Protein 2ESR (pdb70)

Solvent-accessible surface area: 15897 Å² total

Structure (mmCIF, N/CA/C/O backbone):
data_2ESR
#
_entry.id   2ESR
#
_cell.length_a   67.170
_cell.length_b   73.586
_cell.length_c   76.916
_cell.angle_alpha   90.00
_cell.angle_beta   90.00
_cell.angle_gamma   90.00
#
_symmetry.space_group_name_H-M   'P 21 21 21'
#
loop_
_entity.id
_entity.type
_entity.pdbx_description
1 polymer Methyltransferase
2 non-polymer alpha-D-glucopyranose
3 water water
#
loop_
_atom_site.group_PDB
_atom_site.id
_atom_site.type_symbol
_atom_site.label_atom_id
_atom_site.label_alt_id
_atom_site.label_comp_id
_atom_site.label_asym_id
_atom_site.label_entity_id
_atom_site.label_seq_id
_atom_site.pdbx_PDB_ins_code
_atom_site.Cartn_x
_atom_site.Cartn_y
_atom_site.Cartn_z
_atom_site.occupancy
_atom_site.B_iso_or_equiv
_atom_site.auth_seq_id
_atom_site.auth_comp_id
_atom_site.auth_asym_id
_atom_site.auth_atom_id
_atom_site.pdbx_PDB_model_num
ATOM 1 N N . VAL A 1 18 ? 13.733 16.200 71.778 1.00 51.49 28 VAL A N 1
ATOM 2 C CA . VAL A 1 18 ? 14.896 16.007 70.867 1.00 49.58 28 VAL A CA 1
ATOM 3 C C . VAL A 1 18 ? 15.280 17.327 70.205 1.00 48.33 28 VAL A C 1
ATOM 4 O O . VAL A 1 18 ? 16.463 17.617 70.026 1.00 47.89 28 VAL A O 1
ATOM 8 N N . ARG A 1 19 ? 14.279 18.130 69.850 1.00 45.93 29 ARG A N 1
ATOM 9 C CA . ARG A 1 19 ? 14.533 19.413 69.202 1.00 44.01 29 ARG A CA 1
ATOM 10 C C . ARG A 1 19 ? 15.336 20.366 70.082 1.00 41.53 29 ARG A C 1
ATOM 11 O O . ARG A 1 19 ? 16.169 21.117 69.586 1.00 39.31 29 ARG A O 1
ATOM 19 N N . GLY A 1 20 ? 15.088 20.333 71.387 1.00 39.73 30 GLY A N 1
ATOM 20 C CA . GLY A 1 20 ? 15.824 21.200 72.286 1.00 37.77 30 GLY A CA 1
ATOM 21 C C . GLY A 1 20 ? 17.318 20.963 72.164 1.00 36.26 30 GLY A C 1
ATOM 22 O O . GLY A 1 20 ? 18.105 21.908 72.106 1.00 37.20 30 GLY A O 1
ATOM 23 N N . ALA A 1 21 ? 17.707 19.693 72.114 1.00 35.27 31 ALA A N 1
ATOM 24 C CA . ALA A 1 21 ? 19.112 19.316 71.998 1.00 34.11 31 ALA A CA 1
ATOM 25 C C . ALA A 1 21 ? 19.683 19.785 70.664 1.00 32.41 31 ALA A C 1
ATOM 26 O O . ALA A 1 21 ? 20.748 20.397 70.611 1.00 33.71 31 ALA A O 1
ATOM 28 N N . ILE A 1 22 ? 18.970 19.488 69.584 1.00 28.18 32 ILE A N 1
ATOM 29 C CA . ILE A 1 22 ? 19.414 19.887 68.260 1.00 26.09 32 ILE A CA 1
ATOM 30 C C . ILE A 1 22 ? 19.629 21.395 68.182 1.00 24.01 32 ILE A C 1
ATOM 31 O O . ILE A 1 22 ? 20.680 21.864 67.750 1.00 21.81 32 ILE A O 1
ATOM 36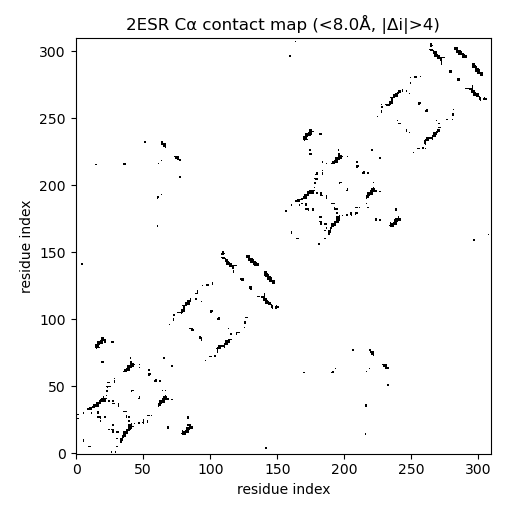 N N . PHE A 1 23 ? 18.638 22.162 68.613 1.00 24.02 33 PHE A N 1
ATOM 37 C CA . PHE A 1 23 ? 18.768 23.602 68.522 1.00 23.99 33 PHE A CA 1
ATOM 38 C C . PHE A 1 23 ? 19.782 24.221 69.460 1.00 25.45 33 PHE A C 1
ATOM 39 O O . PHE A 1 23 ? 20.220 25.346 69.234 1.00 24.86 33 PHE A O 1
ATOM 47 N N . ASN A 1 24 ? 20.173 23.489 70.499 1.00 25.97 34 ASN A N 1
ATOM 48 C CA . ASN A 1 24 ? 21.191 24.001 71.408 1.00 28.97 34 ASN A CA 1
ATOM 49 C C . ASN A 1 24 ? 22.532 23.838 70.707 1.00 28.18 34 ASN A C 1
ATOM 50 O O . ASN A 1 24 ? 23.517 24.492 71.050 1.00 29.65 34 ASN A O 1
ATOM 63 N N . ILE A 1 26 ? 22.915 24.170 67.209 1.00 25.06 36 ILE A N 1
ATOM 64 C CA . ILE A 1 26 ? 22.993 25.143 66.127 1.00 24.10 36 ILE A CA 1
ATOM 65 C C . ILE A 1 26 ? 22.407 26.517 66.400 1.00 22.74 36 ILE A C 1
ATOM 66 O O . ILE A 1 26 ? 22.630 27.444 65.625 1.00 23.08 36 ILE A O 1
ATOM 71 N N . GLY A 1 27 ? 21.644 26.650 67.478 1.00 24.61 37 GLY A N 1
ATOM 72 C CA . GLY A 1 27 ? 21.048 27.937 67.789 1.00 23.04 37 GLY A CA 1
ATOM 73 C C . GLY A 1 27 ? 21.615 28.578 69.043 1.00 24.51 37 GLY A C 1
ATOM 74 O O . GLY A 1 27 ? 22.793 28.944 69.072 1.00 26.21 37 GLY A O 1
ATOM 75 N N . PRO A 1 28 ? 20.811 28.724 70.109 1.00 24.18 38 PRO A N 1
ATOM 76 C CA . PRO A 1 28 ? 19.401 28.349 70.260 1.00 23.78 38 PRO A CA 1
ATOM 77 C C . PRO A 1 28 ? 18.413 29.347 69.660 1.00 23.95 38 PRO A C 1
ATOM 78 O O . PRO A 1 28 ? 17.209 29.113 69.668 1.00 24.70 38 PRO A O 1
ATOM 82 N N . TYR A 1 29 ? 18.923 30.471 69.168 1.00 24.50 39 TYR A N 1
ATOM 83 C CA . TYR A 1 29 ? 18.077 31.475 68.533 1.00 24.26 39 TYR A CA 1
ATOM 84 C C . TYR A 1 29 ? 18.739 31.872 67.221 1.00 24.05 39 TYR A C 1
ATOM 85 O O . TYR A 1 29 ? 19.935 31.657 67.038 1.00 23.14 39 TYR A O 1
ATOM 94 N N . PHE A 1 30 ? 17.963 32.451 66.311 1.00 24.55 40 PHE A N 1
ATOM 95 C CA . PHE A 1 30 ? 18.488 32.884 65.020 1.00 24.73 40 PHE A CA 1
ATOM 96 C C . PHE A 1 30 ? 17.993 34.297 64.746 1.00 26.42 40 PHE A C 1
ATOM 97 O O . PHE A 1 30 ? 16.942 34.689 65.241 1.00 26.92 40 PHE A O 1
ATOM 105 N N . ASN A 1 31 ? 18.744 35.062 63.959 1.00 27.36 41 ASN A N 1
ATOM 106 C CA . ASN A 1 31 ? 18.324 36.418 63.623 1.00 29.75 41 ASN A CA 1
ATOM 107 C C . ASN A 1 31 ? 17.900 36.532 62.159 1.00 29.96 41 ASN A C 1
ATOM 108 O O . ASN A 1 31 ? 18.384 37.392 61.425 1.00 32.01 41 ASN A O 1
ATOM 113 N N . GLY A 1 32 ? 16.988 35.657 61.746 1.00 28.98 42 GLY A N 1
ATOM 114 C CA . GLY A 1 32 ? 16.503 35.680 60.377 1.00 27.88 42 GLY A CA 1
ATOM 115 C C . GLY A 1 32 ? 17.260 34.757 59.440 1.00 26.13 42 GLY A C 1
ATOM 116 O O . GLY A 1 32 ? 18.343 34.272 59.772 1.00 26.55 42 GLY A O 1
ATOM 117 N N . GLY A 1 33 ? 16.690 34.524 58.260 1.00 23.81 43 GLY A N 1
ATOM 118 C CA . GLY A 1 33 ? 17.327 33.657 57.282 1.00 24.76 43 GLY A CA 1
ATOM 119 C C . GLY A 1 33 ? 16.341 32.681 56.669 1.00 23.41 43 GLY A C 1
ATOM 120 O O . GLY A 1 33 ? 15.203 32.582 57.131 1.00 23.63 43 GLY A O 1
ATOM 121 N N . ARG A 1 34 ? 16.776 31.958 55.635 1.00 22.17 44 ARG A N 1
ATOM 122 C CA . ARG A 1 34 ? 15.924 30.988 54.951 1.00 21.29 44 ARG A CA 1
ATOM 123 C C . ARG A 1 34 ? 16.280 29.547 55.292 1.00 19.86 44 ARG A C 1
ATOM 124 O O . ARG A 1 34 ? 17.442 29.151 55.228 1.00 19.17 44 ARG A O 1
ATOM 132 N N . VAL A 1 35 ? 15.263 28.768 55.633 1.00 18.16 45 VAL A N 1
ATOM 133 C CA . VAL A 1 35 ? 15.443 27.369 55.978 1.00 18.29 45 VAL A CA 1
ATOM 134 C C . VAL A 1 35 ? 14.948 26.481 54.835 1.00 18.69 45 VAL A C 1
ATOM 135 O O . VAL A 1 35 ? 13.953 26.799 54.180 1.00 17.33 45 VAL A O 1
ATOM 139 N N . LEU A 1 36 ? 15.664 25.388 54.587 1.00 17.41 46 LEU A N 1
ATOM 140 C CA . LEU A 1 36 ? 15.257 24.405 53.587 1.00 17.90 46 LEU A CA 1
ATOM 141 C C . LEU A 1 36 ? 15.152 23.080 54.334 1.00 18.48 46 LEU A C 1
ATOM 142 O O . LEU A 1 36 ? 16.123 22.627 54.936 1.00 18.24 46 LEU A O 1
ATOM 147 N N . ASP A 1 37 ? 13.971 22.474 54.311 1.00 18.32 47 ASP A N 1
ATOM 148 C CA . ASP A 1 37 ? 13.757 21.203 54.989 1.00 20.65 47 ASP A CA 1
ATOM 149 C C . ASP A 1 37 ? 13.387 20.176 53.926 1.00 20.74 47 ASP A C 1
ATOM 150 O O . ASP A 1 37 ? 12.234 20.103 53.495 1.00 20.70 47 ASP A O 1
ATOM 155 N N . LEU A 1 38 ? 14.375 19.399 53.498 1.00 18.35 48 LEU A N 1
ATOM 156 C CA . LEU A 1 38 ? 14.168 18.373 52.491 1.00 21.39 48 LEU A CA 1
ATOM 157 C C . LEU A 1 38 ? 13.782 17.093 53.230 1.00 21.79 48 LEU A C 1
ATOM 158 O O . LEU A 1 38 ? 14.276 16.834 54.328 1.00 25.76 48 LEU A O 1
ATOM 163 N N . PHE A 1 39 ? 12.912 16.295 52.622 1.00 23.05 49 PHE A N 1
ATOM 164 C CA . PHE A 1 39 ? 12.427 15.067 53.249 1.00 22.46 49 PHE A CA 1
ATOM 165 C C . PHE A 1 39 ? 11.878 15.540 54.595 1.00 22.36 49 PHE A C 1
ATOM 166 O O . PHE A 1 39 ? 12.164 14.961 55.641 1.00 24.13 49 PHE A O 1
ATOM 174 N N . ALA A 1 40 ? 11.076 16.599 54.539 1.00 22.82 50 ALA A N 1
ATOM 175 C CA . ALA A 1 40 ? 10.512 17.256 55.716 1.00 24.46 50 ALA A CA 1
ATOM 176 C C . ALA A 1 40 ? 9.738 16.452 56.758 1.00 24.61 50 ALA A C 1
ATOM 177 O O . ALA A 1 40 ? 9.710 16.838 57.929 1.00 25.10 50 ALA A O 1
ATOM 179 N N . GLY A 1 41 ? 9.105 15.357 56.352 1.00 25.08 51 GLY A N 1
ATOM 180 C CA . GLY A 1 41 ? 8.348 14.562 57.306 1.00 25.78 51 GLY A CA 1
ATOM 181 C C . GLY A 1 41 ? 7.180 15.343 57.881 1.00 27.61 51 GLY A C 1
ATOM 182 O O . GLY A 1 41 ? 6.272 15.725 57.146 1.00 30.62 51 GLY A O 1
ATOM 183 N N . SER A 1 42 ? 7.196 15.580 59.191 1.00 25.86 52 SER A N 1
ATOM 184 C CA . SER A 1 42 ? 6.134 16.339 59.842 1.00 26.79 52 SER A CA 1
ATOM 185 C C . SER A 1 42 ? 6.498 17.824 59.884 1.00 25.20 52 SER A C 1
ATOM 186 O O . SER A 1 42 ? 5.733 18.651 60.388 1.00 24.11 52 SER A O 1
ATOM 189 N N . GLY A 1 43 ? 7.676 18.147 59.356 1.00 23.57 53 GLY A N 1
ATOM 190 C CA . GLY A 1 43 ? 8.140 19.525 59.314 1.00 23.41 53 GLY A CA 1
ATOM 191 C C . GLY A 1 43 ? 8.546 20.119 60.652 1.00 24.21 53 GLY A C 1
ATOM 192 O O . GLY A 1 43 ? 8.801 21.317 60.747 1.00 22.31 53 GLY A O 1
ATOM 193 N N . GLY A 1 44 ? 8.623 19.279 61.678 1.00 25.21 54 GLY A N 1
ATOM 194 C CA . GLY A 1 44 ? 8.980 19.741 63.010 1.00 25.02 54 GLY A CA 1
ATOM 195 C C . GLY A 1 44 ? 10.225 20.603 63.135 1.00 23.80 54 GLY A C 1
ATOM 196 O O . GLY A 1 44 ? 10.216 21.601 63.853 1.00 23.58 54 GLY A O 1
ATOM 197 N N . LEU A 1 45 ? 11.299 20.235 62.443 1.00 23.29 55 LEU A N 1
ATOM 198 C CA . LEU A 1 45 ? 12.534 21.010 62.522 1.00 22.87 55 LEU A CA 1
ATOM 199 C C . LEU A 1 45 ? 12.408 22.392 61.892 1.00 21.42 55 LEU A C 1
ATOM 200 O O . LEU A 1 45 ? 12.853 23.379 62.471 1.00 19.75 55 LEU A O 1
ATOM 205 N N . ALA A 1 46 ? 11.796 22.463 60.715 1.00 20.68 56 ALA A N 1
ATOM 206 C CA . ALA A 1 46 ? 11.634 23.747 60.040 1.00 21.42 56 ALA A CA 1
ATOM 207 C C . ALA A 1 46 ? 10.771 24.692 60.872 1.00 22.17 56 ALA A C 1
ATOM 208 O O . ALA A 1 46 ? 11.080 25.874 61.012 1.00 20.86 56 ALA A O 1
ATOM 210 N N . ILE A 1 47 ? 9.688 24.159 61.428 1.00 22.43 57 ILE A N 1
ATOM 211 C CA . ILE A 1 47 ? 8.777 24.959 62.235 1.00 23.19 57 ILE A CA 1
ATOM 212 C C . ILE A 1 47 ? 9.468 25.492 63.490 1.00 22.27 57 ILE A C 1
ATOM 213 O O . ILE A 1 47 ? 9.340 26.666 63.826 1.00 23.31 57 ILE A O 1
ATOM 218 N N . GLU A 1 48 ? 10.220 24.636 64.168 1.00 21.24 58 GLU A N 1
ATOM 219 C CA . GLU A 1 48 ? 10.915 25.065 65.376 1.00 22.32 58 GLU A CA 1
ATOM 220 C C . GLU A 1 48 ? 11.981 26.102 65.035 1.00 19.71 58 GLU A C 1
ATOM 221 O O . GLU A 1 48 ? 12.169 27.067 65.772 1.00 21.82 58 GLU A O 1
ATOM 227 N N . ALA A 1 49 ? 12.657 25.925 63.902 1.00 20.43 59 ALA A N 1
ATOM 228 C CA . ALA A 1 49 ? 13.700 26.862 63.493 1.00 17.94 59 ALA A CA 1
ATOM 229 C C . ALA A 1 49 ? 13.115 28.248 63.256 1.00 19.20 59 ALA A C 1
ATOM 230 O O . ALA A 1 49 ? 13.723 29.255 63.605 1.00 19.47 59 ALA A O 1
ATOM 232 N N . VAL A 1 50 ? 11.942 28.303 62.641 1.00 19.47 60 VAL A N 1
ATOM 233 C CA . VAL A 1 50 ? 11.306 29.592 62.398 1.00 21.39 60 VAL A CA 1
ATOM 234 C C . VAL A 1 50 ? 10.863 30.176 63.739 1.00 22.12 60 VAL A C 1
ATOM 235 O O . VAL A 1 50 ? 10.983 31.381 63.980 1.00 22.37 60 VAL A O 1
ATOM 239 N N . SER A 1 51 ? 10.370 29.315 64.621 1.00 23.55 61 SER A N 1
ATOM 240 C CA . SER A 1 51 ? 9.926 29.761 65.939 1.00 24.45 61 SER A CA 1
ATOM 241 C C . SER A 1 51 ? 11.091 30.386 66.702 1.00 24.99 61 SER A C 1
ATOM 242 O O . SER A 1 51 ? 10.903 31.304 67.507 1.00 25.90 61 SER A O 1
ATOM 245 N N . ARG A 1 52 ? 12.295 29.892 66.435 1.00 22.95 62 ARG A N 1
ATOM 246 C CA . ARG A 1 52 ? 13.492 30.380 67.107 1.00 23.69 62 ARG A CA 1
ATOM 247 C C . ARG A 1 52 ? 14.178 31.559 66.432 1.00 23.03 62 ARG A C 1
ATOM 248 O O . ARG A 1 52 ? 15.218 32.022 66.904 1.00 24.77 62 ARG A O 1
ATOM 256 N N . GLY A 1 53 ? 13.615 32.050 65.332 1.00 22.41 63 GLY A N 1
ATOM 257 C CA . GLY A 1 53 ? 14.233 33.194 64.684 1.00 21.11 63 GLY A CA 1
ATOM 258 C C . GLY A 1 53 ? 14.442 33.177 63.186 1.00 20.89 63 GLY A C 1
ATOM 259 O O . GLY A 1 53 ? 14.703 34.227 62.590 1.00 19.53 63 GLY A O 1
ATOM 268 N N . SER A 1 55 ? 13.535 33.324 59.374 1.00 21.85 65 SER A N 1
ATOM 269 C CA . SER A 1 55 ? 12.476 34.095 58.732 1.00 21.93 65 SER A CA 1
ATOM 270 C C . SER A 1 55 ? 11.420 33.310 57.973 1.00 22.16 65 SER A C 1
ATOM 271 O O . SER A 1 55 ? 10.223 33.570 58.113 1.00 22.49 65 SER A O 1
ATOM 274 N N . ALA A 1 56 ? 11.859 32.358 57.163 1.00 21.36 66 ALA A N 1
ATOM 275 C CA . ALA A 1 56 ? 10.929 31.576 56.367 1.00 22.70 66 ALA A CA 1
ATOM 276 C C . ALA A 1 56 ? 11.496 30.197 56.136 1.00 21.51 66 ALA A C 1
ATOM 277 O O . ALA A 1 56 ? 12.673 29.953 56.394 1.00 20.76 66 ALA A O 1
ATOM 279 N N . ALA A 1 57 ? 10.659 29.295 55.638 1.00 21.80 67 ALA A N 1
ATOM 280 C CA . ALA A 1 57 ? 11.110 27.937 55.385 1.00 21.02 67 ALA A CA 1
ATOM 281 C C . ALA A 1 57 ? 10.442 27.332 54.171 1.00 21.46 67 ALA A C 1
ATOM 282 O O . ALA A 1 57 ? 9.265 27.576 53.905 1.00 23.55 67 ALA A O 1
ATOM 284 N N . VAL A 1 58 ? 11.210 26.555 53.425 1.00 18.44 68 VAL A N 1
ATOM 285 C CA . VAL A 1 58 ? 10.673 25.848 52.277 1.00 19.39 68 VAL A CA 1
ATOM 286 C C . VAL A 1 58 ? 10.768 24.402 52.722 1.00 19.53 68 VAL A C 1
ATOM 287 O O . VAL A 1 58 ? 11.837 23.949 53.134 1.00 19.77 68 VAL A O 1
ATOM 291 N N . LEU A 1 59 ? 9.649 23.691 52.681 1.00 17.90 69 LEU A N 1
ATOM 292 C CA . LEU A 1 59 ? 9.632 22.288 53.070 1.00 20.37 69 LEU A CA 1
ATOM 293 C C . LEU A 1 59 ? 9.293 21.440 51.853 1.00 20.21 69 LEU A C 1
ATOM 294 O O . LEU A 1 59 ? 8.404 21.790 51.079 1.00 19.94 69 LEU A O 1
ATOM 299 N N . VAL A 1 60 ? 10.010 20.336 51.675 1.00 18.60 70 VAL A N 1
ATOM 300 C CA . VAL A 1 60 ? 9.744 19.443 50.558 1.00 20.25 70 VAL A CA 1
ATOM 301 C C . VAL A 1 60 ? 9.451 18.068 51.132 1.00 21.29 70 VAL A C 1
ATOM 302 O O . VAL A 1 60 ? 10.265 17.509 51.857 1.00 20.33 70 VAL A O 1
ATOM 306 N N . GLU A 1 61 ? 8.277 17.536 50.814 1.00 22.87 71 GLU A N 1
ATOM 307 C CA . GLU A 1 61 ? 7.873 16.226 51.305 1.00 26.09 71 GLU A CA 1
ATOM 308 C C . GLU A 1 61 ? 6.933 15.616 50.283 1.00 28.99 71 GLU A C 1
ATOM 309 O O . GLU A 1 61 ? 5.914 16.212 49.942 1.00 31.04 71 GLU A O 1
ATOM 315 N N . LYS A 1 62 ? 7.285 14.428 49.797 1.00 30.59 72 LYS A N 1
ATOM 316 C CA . LYS A 1 62 ? 6.489 13.735 48.787 1.00 34.58 72 LYS A CA 1
ATOM 317 C C . LYS A 1 62 ? 5.303 12.917 49.299 1.00 35.47 72 LYS A C 1
ATOM 318 O O . LYS A 1 62 ? 4.317 12.740 48.581 1.00 36.15 72 LYS A O 1
ATOM 324 N N . ASN A 1 63 ? 5.395 12.415 50.527 1.00 36.55 73 ASN A N 1
ATOM 325 C CA . ASN A 1 63 ? 4.320 11.606 51.107 1.00 37.08 73 ASN A CA 1
ATOM 326 C C . ASN A 1 63 ? 3.070 12.437 51.403 1.00 37.51 73 ASN A C 1
ATOM 327 O O . ASN A 1 63 ? 3.147 13.510 52.003 1.00 36.91 73 ASN A O 1
ATOM 332 N N . ARG A 1 64 ? 1.917 11.924 50.985 1.00 37.71 74 ARG A N 1
ATOM 333 C CA . ARG A 1 64 ? 0.648 12.617 51.177 1.00 38.15 74 ARG A CA 1
ATOM 334 C C . ARG A 1 64 ? 0.233 12.781 52.635 1.00 36.27 74 ARG A C 1
ATOM 335 O O . ARG A 1 64 ? -0.283 13.826 53.021 1.00 35.65 74 ARG A O 1
ATOM 343 N N . LYS A 1 65 ? 0.446 11.749 53.442 1.00 35.59 75 LYS A N 1
ATOM 344 C CA . LYS A 1 65 ? 0.081 11.813 54.853 1.00 35.46 75 LYS A CA 1
ATOM 345 C C . LYS A 1 65 ? 0.962 12.808 55.606 1.00 34.30 75 LYS A C 1
ATOM 346 O O . LYS A 1 65 ? 0.488 13.545 56.478 1.00 32.81 75 LYS A O 1
ATOM 352 N N . ALA A 1 66 ? 2.245 12.833 55.263 1.00 32.99 76 ALA A N 1
ATOM 353 C CA . ALA A 1 66 ? 3.177 13.755 55.898 1.00 32.21 76 ALA A CA 1
ATOM 354 C C . ALA A 1 66 ? 2.755 15.179 55.551 1.00 31.49 76 ALA A C 1
ATOM 355 O O . ALA A 1 66 ? 2.754 16.063 56.402 1.00 29.47 76 ALA A O 1
ATOM 357 N N . GLN A 1 67 ? 2.386 15.393 54.292 1.00 33.36 77 GLN A N 1
ATOM 358 C CA . GLN A 1 67 ? 1.955 16.714 53.842 1.00 34.79 77 GLN A CA 1
ATOM 359 C C . GLN A 1 67 ? 0.781 17.220 54.669 1.00 34.12 77 GLN A C 1
ATOM 360 O O . GLN A 1 67 ? 0.733 18.392 55.047 1.00 33.93 77 GLN A O 1
ATOM 366 N N . ALA A 1 68 ? -0.168 16.335 54.950 1.00 32.73 78 ALA A N 1
ATOM 367 C CA . ALA A 1 68 ? -1.334 16.710 55.734 1.00 32.93 78 ALA A CA 1
ATOM 368 C C . ALA A 1 68 ? -0.895 17.164 57.121 1.00 32.38 78 ALA A C 1
ATOM 369 O O . ALA A 1 68 ? -1.353 18.189 57.628 1.00 31.31 78 ALA A O 1
ATOM 371 N N . ILE A 1 69 ? 0.007 16.401 57.728 1.00 31.47 79 ILE A N 1
ATOM 372 C CA . ILE A 1 69 ? 0.497 16.734 59.056 1.00 31.64 79 ILE A CA 1
ATOM 373 C C . ILE A 1 69 ? 1.216 18.075 59.044 1.00 30.70 79 ILE A C 1
ATOM 374 O O . ILE A 1 69 ? 0.982 18.921 59.904 1.00 31.76 79 ILE A O 1
ATOM 379 N N . ILE A 1 70 ? 2.085 18.272 58.059 1.00 31.45 80 ILE A N 1
ATOM 380 C CA . ILE A 1 70 ? 2.826 19.520 57.954 1.00 32.04 80 ILE A CA 1
ATOM 381 C C . ILE A 1 70 ? 1.884 20.710 57.864 1.00 31.87 80 ILE A C 1
ATOM 382 O O . ILE A 1 70 ? 2.032 21.687 58.593 1.00 30.52 80 ILE A O 1
ATOM 387 N N . GLN A 1 71 ? 0.914 20.622 56.961 1.00 33.58 81 GLN A N 1
ATOM 388 C CA . GLN A 1 71 ? -0.045 21.700 56.771 1.00 36.67 81 GLN A CA 1
ATOM 389 C C . GLN A 1 71 ? -0.764 22.060 58.065 1.00 37.41 81 GLN A C 1
ATOM 390 O O . GLN A 1 71 ? -0.977 23.238 58.356 1.00 37.68 81 GLN A O 1
ATOM 396 N N . ASP A 1 72 ? -1.125 21.050 58.848 1.00 39.09 82 ASP A N 1
ATOM 397 C CA . ASP A 1 72 ? -1.802 21.287 60.118 1.00 40.95 82 ASP A CA 1
ATOM 398 C C . ASP A 1 72 ? -0.862 21.965 61.114 1.00 40.57 82 ASP A C 1
ATOM 399 O O . ASP A 1 72 ? -1.241 22.938 61.766 1.00 40.55 82 ASP A O 1
ATOM 404 N N . ASN A 1 73 ? 0.363 21.452 61.227 1.00 40.24 83 ASN A N 1
ATOM 405 C CA . ASN A 1 73 ? 1.346 22.020 62.147 1.00 40.29 83 ASN A CA 1
ATOM 406 C C . ASN A 1 73 ? 1.654 23.473 61.801 1.00 40.28 83 ASN A C 1
ATOM 407 O O . ASN A 1 73 ? 1.882 24.296 62.685 1.00 39.86 83 ASN A O 1
ATOM 412 N N . ILE A 1 74 ? 1.668 23.776 60.507 1.00 41.42 84 ILE A N 1
ATOM 413 C CA . ILE A 1 74 ? 1.953 25.126 60.041 1.00 42.95 84 ILE A CA 1
ATOM 414 C C . ILE A 1 74 ? 0.882 26.109 60.508 1.00 44.53 84 ILE A C 1
ATOM 415 O O . ILE A 1 74 ? 1.169 27.276 60.772 1.00 43.22 84 ILE A O 1
ATOM 420 N N . ILE A 1 75 ? -0.353 25.629 60.612 1.00 47.41 85 ILE A N 1
ATOM 421 C CA . ILE A 1 75 ? -1.457 26.473 61.053 1.00 50.05 85 ILE A CA 1
ATOM 422 C C . ILE A 1 75 ? -1.320 26.808 62.535 1.00 51.49 85 ILE A C 1
ATOM 423 O O . ILE A 1 75 ? -1.601 27.929 62.954 1.00 51.99 85 ILE A O 1
ATOM 436 N N . THR A 1 77 ? 1.145 27.468 64.139 1.00 53.91 87 THR A N 1
ATOM 437 C CA . THR A 1 77 ? 2.187 28.459 64.382 1.00 52.31 87 THR A CA 1
ATOM 438 C C . THR A 1 77 ? 1.628 29.870 64.253 1.00 52.59 87 THR A C 1
ATOM 439 O O . THR A 1 77 ? 2.300 30.847 64.588 1.00 52.66 87 THR A O 1
ATOM 443 N N . LYS A 1 78 ? 0.397 29.971 63.763 1.00 53.02 88 LYS A N 1
ATOM 444 C CA . LYS A 1 78 ? -0.252 31.266 63.578 1.00 53.45 88 LYS A CA 1
ATOM 445 C C . LYS A 1 78 ? 0.597 32.177 62.695 1.00 51.92 88 LYS A C 1
ATOM 446 O O . LYS A 1 78 ? 0.372 33.385 62.631 1.00 52.80 88 LYS A O 1
ATOM 452 N N . ALA A 1 79 ? 1.572 31.582 62.015 1.00 50.15 89 ALA A N 1
ATOM 453 C CA . ALA A 1 79 ? 2.465 32.313 61.121 1.00 46.99 89 ALA A CA 1
ATOM 454 C C . ALA A 1 79 ? 2.711 31.451 59.888 1.00 44.89 89 ALA A C 1
ATOM 455 O O . ALA A 1 79 ? 3.841 31.335 59.406 1.00 43.31 89 ALA A O 1
ATOM 457 N N . GLU A 1 80 ? 1.634 30.852 59.386 1.00 43.36 90 GLU A N 1
ATOM 458 C CA . GLU A 1 80 ? 1.693 29.971 58.223 1.00 42.47 90 GLU A CA 1
ATOM 459 C C . GLU A 1 80 ? 2.234 30.635 56.964 1.00 39.14 90 GLU A C 1
ATOM 460 O O . GLU A 1 80 ? 2.705 29.955 56.055 1.00 38.22 90 GLU A O 1
ATOM 466 N N . ASN A 1 81 ? 2.168 31.961 56.907 1.00 36.38 91 ASN A N 1
ATOM 467 C CA . ASN A 1 81 ? 2.639 32.684 55.732 1.00 35.28 91 ASN A CA 1
ATOM 468 C C . ASN A 1 81 ? 4.152 32.622 55.555 1.00 34.69 91 ASN A C 1
ATOM 469 O O . ASN A 1 81 ? 4.677 33.043 54.528 1.00 34.22 91 ASN A O 1
ATOM 474 N N . ARG A 1 82 ? 4.846 32.083 56.551 1.00 34.29 92 ARG A N 1
ATOM 475 C CA . ARG A 1 82 ? 6.301 31.983 56.505 1.00 34.73 92 ARG A CA 1
ATOM 476 C C . ARG A 1 82 ? 6.770 30.643 55.942 1.00 33.08 92 ARG A C 1
ATOM 477 O O . ARG A 1 82 ? 7.972 30.407 55.810 1.00 32.71 92 ARG A O 1
ATOM 485 N N . PHE A 1 83 ? 5.828 29.771 55.600 1.00 29.42 93 PHE A N 1
ATOM 486 C CA . PHE A 1 83 ? 6.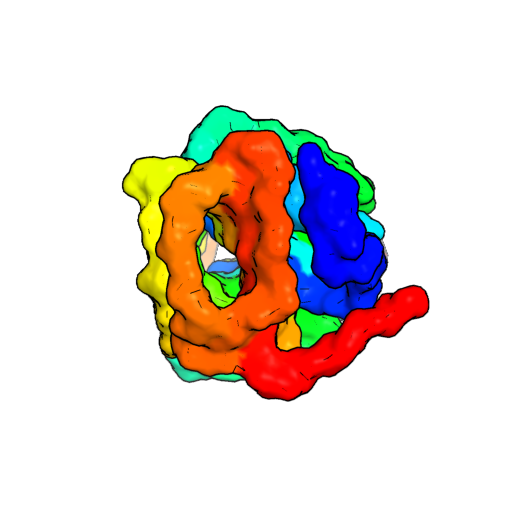183 28.457 55.078 1.00 27.61 93 PHE A CA 1
ATOM 487 C C . PHE A 1 83 ? 5.686 28.167 53.673 1.00 27.34 93 PHE A C 1
ATOM 488 O O . PHE A 1 83 ? 4.578 28.546 53.294 1.00 26.73 93 PHE A O 1
ATOM 496 N N . THR A 1 84 ? 6.528 27.485 52.906 1.00 26.56 94 THR A N 1
ATOM 497 C CA . THR A 1 84 ? 6.200 27.090 51.548 1.00 28.08 94 THR A CA 1
ATOM 498 C C . THR A 1 84 ? 6.423 25.579 51.485 1.00 27.20 94 THR A C 1
ATOM 499 O O . THR A 1 84 ? 7.546 25.113 51.666 1.00 24.87 94 THR A O 1
ATOM 503 N N . LEU A 1 85 ? 5.350 24.823 51.260 1.00 26.34 95 LEU A N 1
ATOM 504 C CA . LEU A 1 85 ? 5.446 23.371 51.174 1.00 25.84 95 LEU A CA 1
ATOM 505 C C . LEU A 1 85 ? 5.363 22.916 49.724 1.00 25.53 95 LEU A C 1
ATOM 506 O O . LEU A 1 85 ? 4.441 23.281 48.994 1.00 27.05 95 LEU A O 1
ATOM 511 N N . LEU A 1 86 ? 6.341 22.122 49.313 1.00 22.90 96 LEU A N 1
ATOM 512 C CA . LEU A 1 86 ? 6.383 21.602 47.957 1.00 22.32 96 LEU A CA 1
ATOM 513 C C . LEU A 1 86 ? 6.202 20.096 48.014 1.00 22.79 96 LEU A C 1
ATOM 514 O O . LEU A 1 86 ? 6.900 19.405 48.760 1.00 21.07 96 LEU A O 1
ATOM 519 N N . LYS A 1 87 ? 5.252 19.595 47.233 1.00 21.51 97 LYS A N 1
ATOM 520 C CA . LYS A 1 87 ? 4.983 18.168 47.168 1.00 24.85 97 LYS A CA 1
ATOM 521 C C . LYS A 1 87 ? 5.722 17.654 45.943 1.00 27.05 97 LYS A C 1
ATOM 522 O O . LYS A 1 87 ? 5.180 17.632 44.836 1.00 27.26 97 LYS A O 1
ATOM 536 N N . GLU A 1 89 ? 9.725 15.395 44.600 1.00 30.76 99 GLU A N 1
ATOM 537 C CA . GLU A 1 89 ? 10.944 14.669 44.932 1.00 32.83 99 GLU A CA 1
ATOM 538 C C . GLU A 1 89 ? 12.027 15.686 45.276 1.00 31.25 99 GLU A C 1
ATOM 539 O O . GLU A 1 89 ? 12.116 16.739 44.648 1.00 30.68 99 GLU A O 1
ATOM 545 N N . ALA A 1 90 ? 12.850 15.371 46.269 1.00 32.63 100 ALA A N 1
ATOM 546 C CA . ALA A 1 90 ? 13.920 16.276 46.684 1.00 32.04 100 ALA A CA 1
ATOM 547 C C . ALA A 1 90 ? 14.811 16.665 45.508 1.00 32.21 100 ALA A C 1
ATOM 548 O O . ALA A 1 90 ? 15.198 17.825 45.369 1.00 30.13 100 ALA A O 1
ATOM 550 N N . GLU A 1 91 ? 15.131 15.687 44.667 1.00 34.12 101 GLU A N 1
ATOM 551 C CA . GLU A 1 91 ? 15.971 15.910 43.496 1.00 35.58 101 GLU A CA 1
ATOM 552 C C . GLU A 1 91 ? 15.347 16.928 42.549 1.00 35.21 101 GLU A C 1
ATOM 553 O O . GLU A 1 91 ? 16.026 17.836 42.058 1.00 33.88 101 GLU A O 1
ATOM 559 N N . ARG A 1 92 ? 14.052 16.774 42.291 1.00 33.18 102 ARG A N 1
ATOM 560 C CA . ARG A 1 92 ? 13.336 17.692 41.413 1.00 32.03 102 ARG A CA 1
ATOM 561 C C . ARG A 1 92 ? 13.304 19.069 42.063 1.00 30.29 102 ARG A C 1
ATOM 562 O O . ARG A 1 92 ? 13.532 20.085 41.406 1.00 28.99 102 ARG A O 1
ATOM 570 N N . ALA A 1 93 ? 13.014 19.090 43.361 1.00 27.60 103 ALA A N 1
ATOM 571 C CA . ALA A 1 93 ? 12.939 20.334 44.113 1.00 26.31 103 ALA A CA 1
ATOM 572 C C . ALA A 1 93 ? 14.221 21.147 43.991 1.00 25.56 103 ALA A C 1
ATOM 573 O O . ALA A 1 93 ? 14.178 22.330 43.668 1.00 23.58 103 ALA A O 1
ATOM 575 N N . ILE A 1 94 ? 15.363 20.509 44.235 1.00 23.42 104 ILE A N 1
ATOM 576 C CA . ILE A 1 94 ? 16.642 21.200 44.157 1.00 25.62 104 ILE A CA 1
ATOM 577 C C . ILE A 1 94 ? 16.852 21.920 42.822 1.00 25.88 104 ILE A C 1
ATOM 578 O O . ILE A 1 94 ? 17.460 22.987 42.778 1.00 25.33 104 ILE A O 1
ATOM 583 N N . ASP A 1 95 ? 16.334 21.351 41.739 1.00 26.21 105 ASP A N 1
ATOM 584 C CA . ASP A 1 95 ? 16.479 21.968 40.423 1.00 28.02 105 ASP A CA 1
ATOM 585 C C . ASP A 1 95 ? 15.573 23.182 40.222 1.00 27.75 105 ASP A C 1
ATOM 586 O O . ASP A 1 95 ? 15.779 23.971 39.300 1.00 28.12 105 ASP A O 1
ATOM 591 N N . CYS A 1 96 ? 14.578 23.338 41.088 1.00 25.21 106 CYS A N 1
ATOM 592 C CA . CYS A 1 96 ? 13.641 24.447 40.970 1.00 25.10 106 CYS A CA 1
ATOM 593 C C . CYS A 1 96 ? 13.871 25.564 41.988 1.00 25.05 106 CYS A C 1
ATOM 594 O O . CYS A 1 96 ? 13.332 26.661 41.843 1.00 23.00 106 CYS A O 1
ATOM 597 N N . LEU A 1 97 ? 14.673 25.282 43.011 1.00 24.28 107 LEU A N 1
ATOM 598 C CA . LEU A 1 97 ? 14.974 26.271 44.049 1.00 24.82 107 LEU A CA 1
ATOM 599 C C . LEU A 1 97 ? 15.924 27.341 43.522 1.00 23.56 107 LEU A C 1
ATOM 600 O O . LEU A 1 97 ? 16.723 27.077 42.627 1.00 22.38 107 LEU A O 1
ATOM 605 N N . THR A 1 98 ? 15.865 28.545 44.087 1.00 25.18 108 THR A N 1
ATOM 606 C CA . THR A 1 98 ? 16.738 29.610 43.600 1.00 28.47 108 THR A CA 1
ATOM 607 C C . THR A 1 98 ? 17.499 30.428 44.633 1.00 31.63 108 THR A C 1
ATOM 608 O O . THR A 1 98 ? 18.612 30.878 44.365 1.00 32.97 108 THR A O 1
ATOM 612 N N . GLY A 1 99 ? 16.902 30.642 45.797 1.00 33.36 109 GLY A N 1
ATOM 613 C CA . GLY A 1 99 ? 17.562 31.455 46.802 1.00 36.96 109 GLY A CA 1
ATOM 614 C C . GLY A 1 99 ? 18.599 30.722 47.626 1.00 36.15 109 GLY A C 1
ATOM 615 O O . GLY A 1 99 ? 18.590 29.495 47.698 1.00 39.41 109 GLY A O 1
ATOM 616 N N . ARG A 1 100 ? 19.509 31.479 48.230 1.00 33.49 110 ARG A N 1
ATOM 617 C CA . ARG A 1 100 ? 20.539 30.899 49.081 1.00 31.24 110 ARG A CA 1
ATOM 618 C C . ARG A 1 100 ? 19.848 30.523 50.388 1.00 28.25 110 ARG A C 1
ATOM 619 O O . ARG A 1 100 ? 19.031 31.287 50.903 1.00 29.39 110 ARG A O 1
ATOM 627 N N . PHE A 1 101 ? 20.165 29.348 50.917 1.00 22.87 111 PHE A N 1
ATOM 628 C CA . PHE A 1 101 ? 19.565 28.899 52.165 1.00 19.29 111 PHE A CA 1
ATOM 629 C C . PHE A 1 101 ? 20.597 28.928 53.273 1.00 18.16 111 PHE A C 1
ATOM 630 O O . PHE A 1 101 ? 21.740 28.538 53.072 1.00 18.61 111 PHE A O 1
ATOM 638 N N . ASP A 1 102 ? 20.180 29.402 54.440 1.00 19.34 112 ASP A N 1
ATOM 639 C CA . ASP A 1 102 ? 21.071 29.532 55.587 1.00 19.20 112 ASP A CA 1
ATOM 640 C C . ASP A 1 102 ? 21.086 28.317 56.502 1.00 18.38 112 ASP A C 1
ATOM 641 O O . ASP A 1 102 ? 22.072 28.066 57.205 1.00 18.56 112 ASP A O 1
ATOM 646 N N . LEU A 1 103 ? 19.996 27.561 56.490 1.00 16.45 113 LEU A N 1
ATOM 647 C CA . LEU A 1 103 ? 19.882 26.382 57.334 1.00 16.84 113 LEU A CA 1
ATOM 648 C C . LEU A 1 103 ? 19.143 25.303 56.551 1.00 16.74 113 LEU A C 1
ATOM 649 O O . LEU A 1 103 ? 18.044 25.524 56.053 1.00 18.47 113 LEU A O 1
ATOM 654 N N . VAL A 1 104 ? 19.760 24.137 56.436 1.00 14.68 114 VAL A N 1
ATOM 655 C CA . VAL A 1 104 ? 19.163 23.043 55.697 1.00 15.78 114 VAL A CA 1
ATOM 656 C C . VAL A 1 104 ? 19.040 21.826 56.601 1.00 15.61 114 VAL A C 1
ATOM 657 O O . VAL A 1 104 ? 19.992 21.459 57.280 1.00 18.14 114 VAL A O 1
ATOM 661 N N . PHE A 1 105 ? 17.859 21.224 56.624 1.00 15.06 115 PHE A N 1
ATOM 662 C CA . PHE A 1 105 ? 17.637 20.027 57.421 1.00 16.02 115 PHE A CA 1
ATOM 663 C C . PHE A 1 105 ? 17.503 18.841 56.481 1.00 16.98 115 PHE A C 1
ATOM 664 O O . PHE A 1 105 ? 16.726 18.891 55.523 1.00 18.77 115 PHE A O 1
ATOM 672 N N . LEU A 1 106 ? 18.258 17.778 56.758 1.00 14.95 116 LEU A N 1
ATOM 673 C CA . LEU A 1 106 ? 18.231 16.577 55.925 1.00 17.72 116 LEU A CA 1
ATOM 674 C C . LEU A 1 106 ? 18.083 15.322 56.773 1.00 19.26 116 LEU A C 1
ATOM 675 O O . LEU A 1 106 ? 18.927 15.030 57.619 1.00 20.60 116 LEU A O 1
ATOM 680 N N . ASP A 1 107 ? 17.001 14.590 56.542 1.00 20.15 117 ASP A N 1
ATOM 681 C CA . ASP A 1 107 ? 16.743 13.328 57.244 1.00 20.94 117 ASP A CA 1
ATOM 682 C C . ASP A 1 107 ? 16.035 12.476 56.200 1.00 20.89 117 ASP A C 1
ATOM 683 O O . ASP A 1 107 ? 14.818 12.292 56.246 1.00 21.81 117 ASP A O 1
ATOM 688 N N . PRO A 1 108 ? 16.800 11.941 55.237 1.00 21.42 118 PRO A N 1
ATOM 689 C CA . PRO A 1 108 ? 16.240 11.123 54.168 1.00 21.00 118 PRO A CA 1
ATOM 690 C C . PRO A 1 108 ? 16.380 9.619 54.315 1.00 21.14 118 PRO A C 1
ATOM 691 O O . PRO A 1 108 ? 17.037 9.124 55.232 1.00 21.25 118 PRO A O 1
ATOM 695 N N . PRO A 1 109 ? 15.730 8.875 53.409 1.00 23.59 119 PRO A N 1
ATOM 696 C CA . PRO A 1 109 ? 15.783 7.413 53.394 1.00 25.08 119 PRO A CA 1
ATOM 697 C C . PRO A 1 109 ? 17.160 7.151 52.782 1.00 25.58 119 PRO A C 1
ATOM 698 O O . PRO A 1 109 ? 17.711 8.042 52.123 1.00 24.67 119 PRO A O 1
ATOM 702 N N . TYR A 1 110 ? 17.709 5.957 52.977 1.00 24.00 120 TYR A N 1
ATOM 703 C CA . TYR A 1 110 ? 19.052 5.652 52.484 1.00 23.30 120 TYR A CA 1
ATOM 704 C C . TYR A 1 110 ? 19.926 6.826 52.914 1.00 22.66 120 TYR A C 1
ATOM 705 O O . TYR A 1 110 ? 20.637 7.417 52.106 1.00 22.39 120 TYR A O 1
ATOM 714 N N . ALA A 1 111 ? 19.845 7.145 54.205 1.00 22.16 121 ALA A N 1
ATOM 715 C CA . ALA A 1 111 ? 20.551 8.265 54.819 1.00 22.04 121 ALA A CA 1
ATOM 716 C C . ALA A 1 111 ? 21.934 8.619 54.281 1.00 21.96 121 ALA A C 1
ATOM 717 O O . ALA A 1 111 ? 22.095 9.655 53.640 1.00 19.73 121 ALA A O 1
ATOM 719 N N . LYS A 1 112 ? 22.931 7.781 54.548 1.00 22.01 122 LYS A N 1
ATOM 720 C CA . LYS A 1 112 ? 24.288 8.068 54.085 1.00 22.55 122 LYS A CA 1
ATOM 721 C C . LYS A 1 112 ? 24.353 8.391 52.589 1.00 20.00 122 LYS A C 1
ATOM 722 O O . LYS A 1 112 ? 24.925 9.409 52.194 1.00 20.53 122 LYS A O 1
ATOM 728 N N . GLU A 1 113 ? 23.770 7.525 51.764 1.00 18.12 123 GLU A N 1
ATOM 729 C CA . GLU A 1 113 ? 23.785 7.724 50.315 1.00 17.37 123 GLU A CA 1
ATOM 730 C C . GLU A 1 113 ? 23.112 9.023 49.893 1.00 16.62 123 GLU A C 1
ATOM 731 O O . GLU A 1 113 ? 23.655 9.800 49.108 1.00 15.69 123 GLU A O 1
ATOM 737 N N . THR A 1 114 ? 21.908 9.245 50.404 1.00 15.85 124 THR A N 1
ATOM 738 C CA . THR A 1 114 ? 21.144 10.425 50.027 1.00 16.98 124 THR A CA 1
ATOM 739 C C . THR A 1 114 ? 21.704 11.726 50.588 1.00 16.04 124 THR A C 1
ATOM 740 O O . THR A 1 114 ? 21.633 12.772 49.937 1.00 17.15 124 THR A O 1
ATOM 744 N N . ILE A 1 115 ? 22.247 11.677 51.796 1.00 16.24 125 ILE A N 1
ATOM 745 C CA . ILE A 1 115 ? 22.813 12.893 52.372 1.00 17.10 125 ILE A CA 1
ATOM 746 C C . ILE A 1 115 ? 23.966 13.380 51.499 1.00 18.33 125 ILE A C 1
ATOM 747 O O . ILE A 1 115 ? 24.038 14.557 51.155 1.00 17.01 125 ILE A O 1
ATOM 752 N N . VAL A 1 116 ? 24.852 12.472 51.110 1.00 15.01 126 VAL A N 1
ATOM 753 C CA . VAL A 1 116 ? 25.981 12.862 50.270 1.00 16.08 126 VAL A CA 1
ATOM 754 C C . VAL A 1 116 ? 25.506 13.398 48.911 1.00 16.06 126 VAL A C 1
ATOM 755 O O . VAL A 1 116 ? 25.921 14.474 48.471 1.00 13.17 126 VAL A O 1
ATOM 759 N N . ALA A 1 117 ? 24.622 12.661 48.251 1.00 14.36 127 ALA A N 1
ATOM 760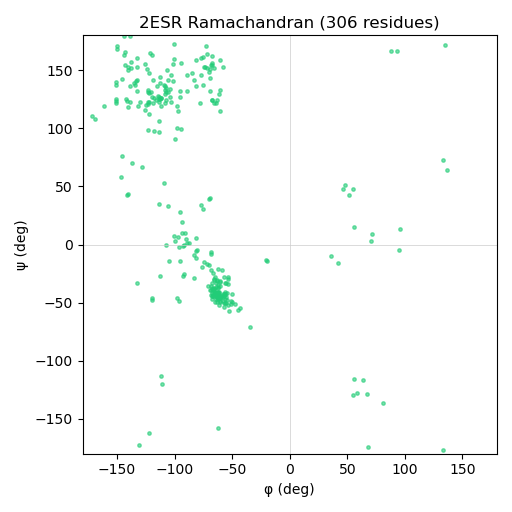 C CA . ALA A 1 117 ? 24.131 13.089 46.949 1.00 14.10 127 ALA A CA 1
ATOM 761 C C . ALA A 1 117 ? 23.409 14.431 47.038 1.00 13.20 127 ALA A C 1
ATOM 762 O O . ALA A 1 117 ? 23.568 15.284 46.169 1.00 14.15 127 ALA A O 1
ATOM 764 N N . THR A 1 118 ? 22.619 14.618 48.091 1.00 13.16 128 THR A N 1
ATOM 765 C CA . THR A 1 118 ? 21.864 15.859 48.233 1.00 15.25 128 THR A CA 1
ATOM 766 C C . THR A 1 118 ? 22.755 17.067 48.496 1.00 14.55 128 THR A C 1
ATOM 767 O O . THR A 1 118 ? 22.551 18.123 47.906 1.00 15.60 128 THR A O 1
ATOM 771 N N . ILE A 1 119 ? 23.742 16.920 49.377 1.00 13.98 129 ILE A N 1
ATOM 772 C CA . ILE A 1 119 ? 24.639 18.037 49.668 1.00 14.77 129 ILE A CA 1
ATOM 773 C C . ILE A 1 119 ? 25.459 18.373 48.423 1.00 17.62 129 ILE A C 1
ATOM 774 O O . ILE A 1 119 ? 25.706 19.545 48.124 1.00 16.44 129 ILE A O 1
ATOM 779 N N . GLU A 1 120 ? 25.876 17.348 47.685 1.00 17.17 130 GLU A N 1
ATOM 780 C CA . GLU A 1 120 ? 26.623 17.590 46.455 1.00 17.88 130 GLU A CA 1
ATOM 781 C C . GLU A 1 120 ? 25.746 18.366 45.474 1.00 17.44 130 GLU A C 1
ATOM 782 O O . GLU A 1 120 ? 26.213 19.301 44.820 1.00 18.52 130 GLU A O 1
ATOM 788 N N . ALA A 1 121 ? 24.471 17.989 45.384 1.00 16.27 131 ALA A N 1
ATOM 789 C CA . ALA A 1 121 ? 23.554 18.660 44.472 1.00 17.85 131 ALA A CA 1
ATOM 790 C C . ALA A 1 121 ? 23.299 20.099 44.894 1.00 18.49 131 ALA A C 1
ATOM 791 O O . ALA A 1 121 ? 23.285 21.003 44.053 1.00 19.51 131 ALA A O 1
ATOM 793 N N . LEU A 1 122 ? 23.091 20.313 46.190 1.00 16.59 132 LEU A N 1
ATOM 794 C CA . LEU A 1 122 ? 22.845 21.661 46.704 1.00 18.04 132 LEU A CA 1
ATOM 795 C C . LEU A 1 122 ? 24.045 22.564 46.444 1.00 19.77 132 LEU A C 1
ATOM 796 O O . LEU A 1 122 ? 23.886 23.736 46.078 1.00 19.28 132 LEU A O 1
ATOM 801 N N . ALA A 1 123 ? 25.242 22.016 46.631 1.00 19.07 133 ALA A N 1
ATOM 802 C CA . ALA A 1 123 ? 26.471 22.774 46.420 1.00 22.31 133 ALA A CA 1
ATOM 803 C C . ALA A 1 123 ? 26.664 23.119 44.948 1.00 24.13 133 ALA A C 1
ATOM 804 O O . ALA A 1 123 ? 27.067 24.233 44.610 1.00 26.26 133 ALA A O 1
ATOM 806 N N . ALA A 1 124 ? 26.374 22.162 44.073 1.00 24.97 134 ALA A N 1
ATOM 807 C CA . ALA A 1 124 ? 26.533 22.367 42.635 1.00 26.23 134 ALA A CA 1
ATOM 808 C C . ALA A 1 124 ? 25.571 23.420 42.094 1.00 26.52 134 ALA A C 1
ATOM 809 O O . ALA A 1 124 ? 25.877 24.106 41.118 1.00 27.84 134 ALA A O 1
ATOM 811 N N . LYS A 1 125 ? 24.413 23.546 42.731 1.00 24.99 135 LYS A N 1
ATOM 812 C CA . LYS A 1 125 ? 23.402 24.506 42.312 1.00 25.05 135 LYS A CA 1
ATOM 813 C C . LYS A 1 125 ? 23.524 25.835 43.052 1.00 23.58 135 LYS A C 1
ATOM 814 O O . LYS A 1 125 ? 22.642 26.689 42.951 1.00 22.47 135 LYS A O 1
ATOM 820 N N . ASN A 1 126 ? 24.621 25.997 43.785 1.00 22.11 136 ASN A N 1
ATOM 821 C CA . ASN A 1 126 ? 24.893 27.208 44.559 1.00 24.61 136 ASN A CA 1
ATOM 822 C C . ASN A 1 126 ? 23.693 27.666 45.367 1.00 23.86 136 ASN A C 1
ATOM 823 O O . ASN A 1 126 ? 23.342 28.846 45.367 1.00 25.58 136 ASN A O 1
ATOM 828 N N . LEU A 1 127 ? 23.074 26.722 46.068 1.00 21.79 137 LEU A N 1
ATOM 829 C CA . LEU A 1 127 ? 21.899 27.004 46.875 1.00 20.22 137 LEU A CA 1
ATOM 830 C C . LEU A 1 127 ? 22.210 27.177 48.360 1.00 21.18 137 LEU A C 1
ATOM 831 O O . LEU A 1 127 ? 21.300 27.365 49.166 1.00 21.73 137 LEU A O 1
ATOM 836 N N . LEU A 1 128 ? 23.488 27.110 48.717 1.00 20.31 138 LEU A N 1
ATOM 837 C CA . LEU A 1 128 ? 23.892 27.236 50.117 1.00 21.28 138 LEU A CA 1
ATOM 838 C C . LEU A 1 128 ? 24.570 28.567 50.429 1.00 22.00 138 LEU A C 1
ATOM 839 O O . LEU A 1 128 ? 25.489 28.986 49.725 1.00 21.46 138 LEU A O 1
ATOM 844 N N . SER A 1 129 ? 24.127 29.227 51.490 1.00 20.93 139 SER A N 1
ATOM 845 C CA . SER A 1 129 ? 24.737 30.500 51.864 1.00 23.20 139 SER A CA 1
ATOM 846 C C . SER A 1 129 ? 26.158 30.227 52.333 1.00 23.37 139 SER A C 1
ATOM 847 O O . SER A 1 129 ? 26.515 29.086 52.641 1.00 23.32 139 SER A O 1
ATOM 850 N N . GLU A 1 130 ? 26.977 31.272 52.370 1.00 23.59 140 GLU A N 1
ATOM 851 C CA . GLU A 1 130 ? 28.356 31.140 52.824 1.00 25.25 140 GLU A CA 1
ATOM 852 C C . GLU A 1 130 ? 28.388 30.531 54.224 1.00 22.93 140 GLU A C 1
ATOM 853 O O . GLU A 1 130 ? 29.171 29.618 54.508 1.00 22.67 140 GLU A O 1
ATOM 859 N N . GLN A 1 131 ? 27.516 31.038 55.088 1.00 21.39 141 GLN A N 1
ATOM 860 C CA . GLN A 1 131 ? 27.447 30.601 56.484 1.00 19.65 141 GLN A CA 1
ATOM 861 C C . GLN A 1 131 ? 26.402 29.531 56.749 1.00 19.03 141 GLN A C 1
ATOM 862 O O . GLN A 1 131 ? 25.886 29.408 57.860 1.00 19.98 141 GLN A O 1
ATOM 868 N N . VAL A 1 132 ? 26.104 28.737 55.729 1.00 18.52 142 VAL A N 1
ATOM 869 C CA . VAL A 1 132 ? 25.102 27.690 55.867 1.00 17.12 142 VAL A CA 1
ATOM 870 C C . VAL A 1 132 ? 25.438 26.615 56.898 1.00 16.34 142 VAL A C 1
ATOM 871 O O . VAL A 1 132 ? 26.606 26.314 57.163 1.00 16.31 142 VAL A O 1
ATOM 883 N N . VAL A 1 134 ? 24.191 22.727 57.424 1.00 16.65 144 VAL A N 1
ATOM 884 C CA . VAL A 1 134 ? 23.415 21.611 56.883 1.00 17.07 144 VAL A CA 1
ATOM 885 C C . VAL A 1 134 ? 23.357 20.590 58.017 1.00 17.71 144 VAL A C 1
ATOM 886 O O . VAL A 1 134 ? 24.360 19.944 58.366 1.00 17.31 144 VAL A O 1
ATOM 890 N N . VAL A 1 135 ? 22.173 20.479 58.604 1.00 16.86 145 VAL A N 1
ATOM 891 C CA . VAL A 1 135 ? 21.927 19.605 59.740 1.00 17.77 145 VAL A CA 1
ATOM 892 C C . VAL A 1 135 ? 21.322 18.282 59.328 1.00 17.76 145 VAL A C 1
ATOM 893 O O . VAL A 1 135 ? 20.222 18.228 58.773 1.00 18.46 145 VAL A O 1
ATOM 897 N N . CYS A 1 136 ? 22.042 17.210 59.632 1.00 18.36 146 CYS A N 1
ATOM 898 C CA . CYS A 1 136 ? 21.609 15.871 59.286 1.00 20.00 146 CYS A CA 1
ATOM 899 C C . CYS A 1 136 ? 21.259 15.060 60.517 1.00 21.16 146 CYS A C 1
ATOM 900 O O . CYS A 1 136 ? 22.067 14.942 61.430 1.00 22.12 146 CYS A O 1
ATOM 903 N N . GLU A 1 137 ? 20.052 14.508 60.545 1.00 22.31 147 GLU A N 1
ATOM 904 C CA . GLU A 1 137 ? 19.645 13.667 61.669 1.00 24.12 147 GLU A CA 1
ATOM 905 C C . GLU A 1 137 ? 19.527 12.265 61.092 1.00 22.98 147 GLU A C 1
ATOM 906 O O . GLU A 1 137 ? 18.828 12.051 60.097 1.00 24.58 147 GLU A O 1
ATOM 912 N N . THR A 1 138 ? 20.223 11.314 61.703 1.00 20.53 148 THR A N 1
ATOM 913 C CA . THR A 1 138 ? 20.225 9.933 61.220 1.00 22.04 148 THR A CA 1
ATOM 914 C C . THR A 1 138 ? 20.275 8.959 62.388 1.00 22.50 148 THR A C 1
ATOM 915 O O . THR A 1 138 ? 20.307 9.369 63.544 1.00 23.11 148 THR A O 1
ATOM 919 N N . ASP A 1 139 ? 20.278 7.664 62.085 1.00 25.24 149 ASP A N 1
ATOM 920 C CA . ASP A 1 139 ? 20.385 6.671 63.144 1.00 26.94 149 ASP A CA 1
ATOM 921 C C . ASP A 1 139 ? 21.798 6.844 63.691 1.00 28.74 149 ASP A C 1
ATOM 922 O O . ASP A 1 139 ? 22.678 7.345 62.990 1.00 27.00 149 ASP A O 1
ATOM 927 N N . LYS A 1 140 ? 22.012 6.444 64.938 1.00 30.18 150 LYS A N 1
ATOM 928 C CA . LYS A 1 140 ? 23.317 6.588 65.574 1.00 31.00 150 LYS A CA 1
ATOM 929 C C . LYS A 1 140 ? 24.434 5.839 64.854 1.00 30.30 150 LYS A C 1
ATOM 930 O O . LYS A 1 140 ? 25.581 6.286 64.840 1.00 29.47 150 LYS A O 1
ATOM 936 N N . THR A 1 141 ? 24.094 4.708 64.250 1.00 29.45 151 THR A N 1
ATOM 937 C CA . THR A 1 141 ? 25.078 3.887 63.560 1.00 32.95 151 THR A CA 1
ATOM 938 C C . THR A 1 141 ? 25.523 4.397 62.192 1.00 31.59 151 THR A C 1
ATOM 939 O O . THR A 1 141 ? 26.574 3.997 61.696 1.00 34.19 151 THR A O 1
ATOM 943 N N . VAL A 1 142 ? 24.733 5.275 61.581 1.00 30.83 152 VAL A N 1
ATOM 944 C CA . VAL A 1 142 ? 25.081 5.819 60.272 1.00 28.98 152 VAL A CA 1
ATOM 945 C C . VAL A 1 142 ? 26.376 6.623 60.343 1.00 29.49 152 VAL A C 1
ATOM 946 O O . VAL A 1 142 ? 26.504 7.548 61.142 1.00 30.29 152 VAL A O 1
ATOM 950 N N . LEU A 1 143 ? 27.343 6.257 59.512 1.00 28.99 153 LEU A N 1
ATOM 951 C CA . LEU A 1 143 ? 28.615 6.960 59.484 1.00 28.63 153 LEU A CA 1
ATOM 952 C C . LEU A 1 143 ? 28.652 7.868 58.260 1.00 27.13 153 LEU A C 1
ATOM 953 O O . LEU A 1 143 ? 28.486 7.412 57.134 1.00 28.73 153 LEU A O 1
ATOM 958 N N . LEU A 1 144 ? 28.850 9.158 58.490 1.00 24.34 154 LEU A N 1
ATOM 959 C CA . LEU A 1 144 ? 28.899 10.115 57.401 1.00 23.81 154 LEU A CA 1
ATOM 960 C C . LEU A 1 144 ? 30.338 10.574 57.176 1.00 24.25 154 LEU A C 1
ATOM 961 O O . LEU A 1 144 ? 31.137 10.621 58.106 1.00 24.33 154 LEU A O 1
ATOM 966 N N . PRO A 1 145 ? 30.677 10.935 55.933 1.00 24.31 155 PRO A N 1
ATOM 967 C CA . PRO A 1 145 ? 32.034 11.383 55.613 1.00 23.22 155 PRO A CA 1
ATOM 968 C C . PRO A 1 145 ? 32.376 12.748 56.202 1.00 25.07 155 PRO A C 1
ATOM 969 O O . PRO A 1 145 ? 31.509 13.614 56.345 1.00 23.00 155 PRO A O 1
ATOM 973 N N . LYS A 1 146 ? 33.646 12.938 56.541 1.00 23.18 156 LYS A N 1
ATOM 974 C CA . LYS A 1 146 ? 34.078 14.206 57.113 1.00 24.82 156 LYS A CA 1
ATOM 975 C C . LYS A 1 146 ? 33.898 15.366 56.152 1.00 22.32 156 LYS A C 1
ATOM 976 O O . LYS A 1 146 ? 33.675 16.500 56.574 1.00 22.29 156 LYS A O 1
ATOM 982 N N . GLU A 1 147 ? 33.999 15.085 54.860 1.00 21.80 157 GLU A N 1
ATOM 983 C CA . GLU A 1 147 ? 33.833 16.124 53.855 1.00 21.85 157 GLU A CA 1
ATOM 984 C C . GLU A 1 147 ? 32.902 15.710 52.726 1.00 20.74 157 GLU A C 1
ATOM 985 O O . GLU A 1 147 ? 32.908 14.564 52.278 1.00 22.65 157 GLU A O 1
ATOM 991 N N . ILE A 1 148 ? 32.097 16.662 52.280 1.00 18.80 158 ILE A N 1
ATOM 992 C CA . ILE A 1 148 ? 31.167 16.458 51.176 1.00 21.15 158 ILE A CA 1
ATOM 993 C C . ILE A 1 148 ? 31.225 17.752 50.383 1.00 22.22 158 ILE A C 1
ATOM 994 O O . ILE A 1 148 ? 30.889 18.812 50.906 1.00 21.30 158 ILE A O 1
ATOM 999 N N . ALA A 1 149 ? 31.651 17.668 49.128 1.00 23.07 159 ALA A N 1
ATOM 1000 C CA . ALA A 1 149 ? 31.765 18.860 48.298 1.00 26.01 159 ALA A CA 1
ATOM 1001 C C . ALA A 1 149 ? 32.658 19.857 49.040 1.00 25.63 159 ALA A C 1
ATOM 1002 O O . ALA A 1 149 ? 33.738 19.502 49.499 1.00 26.50 159 ALA A O 1
ATOM 1004 N N . THR A 1 150 ? 32.198 21.095 49.177 1.00 26.67 160 THR A N 1
ATOM 1005 C CA . THR A 1 150 ? 32.979 22.114 49.866 1.00 28.24 160 THR A CA 1
ATOM 1006 C C . THR A 1 150 ? 32.688 22.168 51.361 1.00 27.26 160 THR A C 1
ATOM 1007 O O . THR A 1 150 ? 33.215 23.022 52.073 1.00 29.21 160 THR A O 1
ATOM 1011 N N . LEU A 1 151 ? 31.860 21.250 51.845 1.00 24.69 161 LEU A N 1
ATOM 1012 C CA . LEU A 1 151 ? 31.507 21.253 53.255 1.00 22.71 161 LEU A CA 1
ATOM 1013 C C . LEU A 1 151 ? 32.254 20.237 54.103 1.00 22.07 161 LEU A C 1
ATOM 1014 O O . LEU A 1 151 ? 32.799 19.253 53.594 1.00 22.88 161 LEU A O 1
ATOM 1019 N N . GLY A 1 152 ? 32.270 20.497 55.408 1.00 20.74 162 GLY A N 1
ATOM 1020 C CA . GLY A 1 152 ? 32.935 19.614 56.346 1.00 21.45 162 GLY A CA 1
ATOM 1021 C C . GLY A 1 152 ? 32.153 19.526 57.643 1.00 20.06 162 GLY A C 1
ATOM 1022 O O . GLY A 1 152 ? 31.417 20.450 57.993 1.00 20.18 162 GLY A O 1
ATOM 1023 N N . ILE A 1 153 ? 32.310 18.426 58.366 1.00 21.66 163 ILE A N 1
ATOM 1024 C CA . ILE A 1 153 ? 31.596 18.260 59.627 1.00 22.81 163 ILE A CA 1
ATOM 1025 C C . ILE A 1 153 ? 32.096 19.235 60.678 1.00 24.16 163 ILE A C 1
ATOM 1026 O O . ILE A 1 153 ? 33.291 19.290 60.981 1.00 25.57 163 ILE A O 1
ATOM 1031 N N . TRP A 1 154 ? 31.167 20.004 61.228 1.00 23.21 164 TRP A N 1
ATOM 1032 C CA . TRP A 1 154 ? 31.469 20.984 62.259 1.00 25.31 164 TRP A CA 1
ATOM 1033 C C . TRP A 1 154 ? 31.193 20.371 63.622 1.00 26.67 164 TRP A C 1
ATOM 1034 O O . TRP A 1 154 ? 32.026 20.439 64.527 1.00 27.34 164 TRP A O 1
ATOM 1045 N N . LYS A 1 155 ? 30.020 19.760 63.756 1.00 25.20 165 LYS A N 1
ATOM 1046 C CA . LYS A 1 155 ? 29.621 19.121 65.001 1.00 27.03 165 LYS A CA 1
ATOM 1047 C C . LYS A 1 155 ? 28.886 17.824 64.717 1.00 25.53 165 LYS A C 1
ATOM 1048 O O . LYS A 1 155 ? 28.228 17.677 63.689 1.00 23.35 165 LYS A O 1
ATOM 1054 N N . GLU A 1 156 ? 29.006 16.885 65.643 1.00 26.31 166 GLU A N 1
ATOM 1055 C CA . GLU A 1 156 ? 28.330 15.609 65.531 1.00 29.43 166 GLU A CA 1
ATOM 1056 C C . GLU A 1 156 ? 28.077 15.146 66.952 1.00 30.87 166 GLU A C 1
ATOM 1057 O O . GLU A 1 156 ? 28.996 15.093 67.772 1.00 31.84 166 GLU A O 1
ATOM 1063 N N . LYS A 1 157 ? 26.821 14.854 67.257 1.00 29.37 167 LYS A N 1
ATOM 1064 C CA . LYS A 1 157 ? 26.464 14.411 68.595 1.00 29.77 167 LYS A CA 1
ATOM 1065 C C . LYS A 1 157 ? 25.517 13.231 68.526 1.00 30.14 167 LYS A C 1
ATOM 1066 O O . LYS A 1 157 ? 24.608 13.194 67.698 1.00 27.64 167 LYS A O 1
ATOM 1072 N N . ILE A 1 158 ? 25.747 12.262 69.402 1.00 30.41 168 ILE A N 1
ATOM 1073 C CA . ILE A 1 158 ? 24.918 11.073 69.457 1.00 32.31 168 ILE A CA 1
ATOM 1074 C C . ILE A 1 158 ? 24.159 11.062 70.773 1.00 34.41 168 ILE A C 1
ATOM 1075 O O . ILE A 1 158 ? 24.755 11.184 71.840 1.00 33.67 168 ILE A O 1
ATOM 1080 N N . TYR A 1 159 ? 22.840 10.949 70.693 1.00 35.47 169 TYR A N 1
ATOM 1081 C CA . TYR A 1 159 ? 22.023 10.873 71.894 1.00 38.51 169 TYR A CA 1
ATOM 1082 C C . TYR A 1 159 ? 20.763 10.075 71.638 1.00 38.43 169 TYR A C 1
ATOM 1083 O O . TYR A 1 159 ? 20.121 10.215 70.594 1.00 39.25 169 TYR A O 1
ATOM 1092 N N . GLY A 1 160 ? 20.420 9.225 72.599 1.00 37.67 170 GLY A N 1
ATOM 1093 C CA . GLY A 1 160 ? 19.253 8.385 72.442 1.00 37.37 170 GLY A CA 1
ATOM 1094 C C . GLY A 1 160 ? 19.574 7.423 71.321 1.00 36.44 170 GLY A C 1
ATOM 1095 O O . GLY A 1 160 ? 20.623 6.781 71.334 1.00 38.50 170 GLY A O 1
ATOM 1096 N N . ILE A 1 161 ? 18.690 7.330 70.337 1.00 34.28 171 ILE A N 1
ATOM 1097 C CA . ILE A 1 161 ? 18.921 6.431 69.217 1.00 33.31 171 ILE A CA 1
ATOM 1098 C C . ILE A 1 161 ? 19.116 7.229 67.935 1.00 31.81 171 ILE A C 1
ATOM 1099 O O . ILE A 1 161 ? 18.717 6.798 66.855 1.00 33.83 171 ILE A O 1
ATOM 1104 N N . SER A 1 162 ? 19.734 8.394 68.061 1.00 27.20 172 SER A N 1
ATOM 1105 C CA . SER A 1 162 ? 19.959 9.226 66.891 1.00 26.70 172 SER A CA 1
ATOM 1106 C C . SER A 1 162 ? 21.287 9.957 66.937 1.00 25.75 172 SER A C 1
ATOM 1107 O O . SER A 1 162 ? 21.946 10.048 67.974 1.00 25.61 172 SER A O 1
ATOM 1110 N N . LYS A 1 163 ? 21.677 10.481 65.788 1.00 23.84 173 LYS A N 1
ATOM 1111 C CA . LYS A 1 163 ? 22.909 11.230 65.692 1.00 23.08 173 LYS A CA 1
ATOM 1112 C C . LYS A 1 163 ? 22.645 12.434 64.814 1.00 22.18 173 LYS A C 1
ATOM 1113 O O . LYS A 1 163 ? 21.976 12.322 63.779 1.00 21.43 173 LYS A O 1
ATOM 1119 N N . VAL A 1 164 ? 23.145 13.587 65.247 1.00 20.52 174 VAL A N 1
ATOM 1120 C CA . VAL A 1 164 ? 22.994 14.814 64.487 1.00 21.67 174 VAL A CA 1
ATOM 1121 C C . VAL A 1 164 ? 24.379 15.231 64.026 1.00 20.94 174 VAL A C 1
ATOM 1122 O O . VAL A 1 164 ? 25.312 15.328 64.823 1.00 21.65 174 VAL A O 1
ATOM 1126 N N . THR A 1 165 ? 24.507 15.449 62.727 1.00 19.55 175 THR A N 1
ATOM 1127 C CA . THR A 1 165 ? 25.769 15.861 62.136 1.00 19.09 175 THR A CA 1
ATOM 1128 C C . THR A 1 165 ? 25.507 17.182 61.426 1.00 18.73 175 THR A C 1
ATOM 1129 O O . THR A 1 165 ? 24.558 17.300 60.652 1.00 19.17 175 THR A O 1
ATOM 1133 N N . VAL A 1 166 ? 26.342 18.175 61.688 1.00 16.98 176 VAL A N 1
ATOM 1134 C CA . VAL A 1 166 ? 26.163 19.470 61.054 1.00 17.38 176 VAL A CA 1
ATOM 1135 C C . VAL A 1 166 ? 27.351 19.767 60.156 1.00 17.73 176 VAL A C 1
ATOM 1136 O O . VAL A 1 166 ? 28.493 19.727 60.608 1.00 18.76 176 VAL A O 1
ATOM 1140 N N . TYR A 1 167 ? 27.077 20.047 58.886 1.00 17.55 177 TYR A N 1
ATOM 1141 C CA . TYR A 1 167 ? 28.126 20.380 57.931 1.00 17.96 177 TYR A CA 1
ATOM 1142 C C . TYR A 1 167 ? 28.108 21.878 57.704 1.00 18.56 177 TYR A C 1
ATOM 1143 O O . TYR A 1 167 ? 27.045 22.501 57.723 1.00 19.36 177 TYR A O 1
ATOM 1152 N N . VAL A 1 168 ? 29.288 22.448 57.488 1.00 18.34 178 VAL A N 1
ATOM 1153 C CA . VAL A 1 168 ? 29.416 23.875 57.236 1.00 19.60 178 VAL A CA 1
ATOM 1154 C C . VAL A 1 168 ? 30.529 24.094 56.221 1.00 20.89 178 VAL A C 1
ATOM 1155 O O . VAL A 1 168 ? 31.354 23.204 55.993 1.00 19.87 178 VAL A O 1
ATOM 1159 N N . ASN A 1 169 ? 30.548 25.280 55.618 1.00 22.12 179 ASN A N 1
ATOM 1160 C CA . ASN A 1 169 ? 31.576 25.644 54.644 1.00 25.90 179 ASN A CA 1
ATOM 1161 C C . ASN A 1 169 ? 32.890 25.949 55.354 1.00 27.52 179 ASN A C 1
ATOM 1162 O O . ASN A 1 169 ? 32.913 26.230 56.552 1.00 25.25 179 ASN A O 1
ATOM 1167 N N . GLU A 1 170 ? 33.982 25.912 54.601 1.00 30.17 180 GLU A N 1
ATOM 1168 C CA . GLU A 1 170 ? 35.305 26.176 55.151 1.00 32.12 180 GLU A CA 1
ATOM 1169 C C . GLU A 1 170 ? 35.422 27.529 55.854 1.00 31.82 180 GLU A C 1
ATOM 1170 O O . GLU A 1 170 ? 36.158 27.663 56.830 1.00 34.53 180 GLU A O 1
ATOM 1176 N N . GLY A 1 171 ? 34.692 28.527 55.376 1.00 29.75 181 GLY A N 1
ATOM 1177 C CA . GLY A 1 171 ? 34.780 29.840 55.999 1.00 29.36 181 GLY A CA 1
ATOM 1178 C C . GLY A 1 171 ? 33.745 30.128 57.071 1.00 26.18 181 GLY A C 1
ATOM 1179 O O . GLY A 1 171 ? 33.504 31.286 57.411 1.00 26.21 181 GLY A O 1
ATOM 1180 N N . HIS A 1 172 ? 33.135 29.080 57.615 1.00 24.30 182 HIS A N 1
ATOM 1181 C CA . HIS A 1 172 ? 32.113 29.257 58.640 1.00 19.95 182 HIS A CA 1
ATOM 1182 C C . HIS A 1 172 ? 32.684 29.940 59.885 1.00 19.44 182 HIS A C 1
ATOM 1183 O O . HIS A 1 172 ? 33.712 29.516 60.425 1.00 20.26 182 HIS A O 1
ATOM 1190 N N . HIS A 1 173 ? 32.007 30.990 60.339 1.00 19.80 183 HIS A N 1
ATOM 1191 C CA . HIS A 1 173 ? 32.433 31.747 61.517 1.00 20.26 183 HIS A CA 1
ATOM 1192 C C . HIS A 1 173 ? 32.098 31.031 62.821 1.00 22.17 183 HIS A C 1
ATOM 1193 O O . HIS A 1 173 ? 31.076 30.353 62.922 1.00 22.19 183 HIS A O 1
ATOM 1200 N N . HIS A 1 174 ? 32.962 31.194 63.819 1.00 21.45 184 HIS A N 1
ATOM 1201 C CA . HIS A 1 174 ? 32.758 30.579 65.127 1.00 23.79 184 HIS A CA 1
ATOM 1202 C C . HIS A 1 174 ? 31.414 31.062 65.665 1.00 25.74 184 HIS A C 1
ATOM 1203 O O . HIS A 1 174 ? 30.964 32.158 65.325 1.00 25.11 184 HIS A O 1
ATOM 1210 N N . HIS A 1 175 ? 30.781 30.260 66.513 1.00 28.13 185 HIS A N 1
ATOM 1211 C CA . HIS A 1 175 ? 29.490 30.641 67.083 1.00 32.81 185 HIS A CA 1
ATOM 1212 C C . HIS A 1 175 ? 29.598 31.168 68.509 1.00 34.65 185 HIS A C 1
ATOM 1213 O O . HIS A 1 175 ? 30.540 30.850 69.236 1.00 35.24 185 HIS A O 1
ATOM 1220 N N . HIS A 1 176 ? 28.616 31.974 68.898 1.00 36.05 186 HIS A N 1
ATOM 1221 C CA . HIS A 1 176 ? 28.558 32.538 70.242 1.00 38.15 186 HIS A CA 1
ATOM 1222 C C . HIS A 1 176 ? 28.178 31.417 71.204 1.00 38.29 186 HIS A C 1
ATOM 1223 O O . HIS A 1 176 ? 27.816 30.320 70.777 1.00 36.30 186 HIS A O 1
ATOM 1230 N N . HIS A 1 177 ? 28.254 31.695 72.501 1.00 39.17 187 HIS A N 1
ATOM 1231 C CA . HIS A 1 177 ? 27.885 30.708 73.510 1.00 40.88 187 HIS A CA 1
ATOM 1232 C C . HIS A 1 177 ? 26.566 31.089 74.172 1.00 41.08 187 HIS A C 1
ATOM 1233 O O . HIS A 1 177 ? 25.834 31.910 73.581 1.00 40.04 187 HIS A O 1
ATOM 1241 N N . VAL B 1 18 ? 2.068 50.366 34.665 1.00 54.53 28 VAL B N 1
ATOM 1242 C CA . VAL B 1 18 ? 0.645 50.190 35.075 1.00 53.54 28 VAL B CA 1
ATOM 1243 C C . VAL B 1 18 ? 0.540 49.572 36.468 1.00 52.89 28 VAL B C 1
ATOM 1244 O O . VAL B 1 18 ? -0.542 49.166 36.896 1.00 52.59 28 VAL B O 1
ATOM 1248 N N . ARG B 1 19 ? 1.667 49.504 37.172 1.00 51.80 29 ARG B N 1
ATOM 1249 C CA . ARG B 1 19 ? 1.701 48.942 38.520 1.00 50.68 29 ARG B CA 1
ATOM 1250 C C . ARG B 1 19 ? 0.666 49.639 39.403 1.00 48.61 29 ARG B C 1
ATOM 1251 O O . ARG B 1 19 ? -0.167 48.990 40.038 1.00 47.12 29 ARG B O 1
ATOM 1259 N N . GLY B 1 20 ? 0.721 50.967 39.430 1.00 45.97 30 GLY B N 1
ATOM 1260 C CA . GLY B 1 20 ? -0.218 51.728 40.233 1.00 43.95 30 GLY B CA 1
ATOM 1261 C C . GLY B 1 20 ? -1.656 51.522 39.793 1.00 42.02 30 GLY B C 1
ATOM 1262 O O . GLY B 1 20 ? -2.571 51.520 40.618 1.00 41.62 30 GLY B O 1
ATOM 1263 N N . ALA B 1 21 ? -1.855 51.348 38.489 1.00 41.33 31 ALA B N 1
ATOM 1264 C CA . ALA B 1 21 ? -3.187 51.139 37.938 1.00 39.96 31 ALA B CA 1
ATOM 1265 C C . ALA B 1 21 ? -3.797 49.870 38.521 1.00 38.75 31 ALA B C 1
ATOM 1266 O O . ALA B 1 21 ? -4.913 49.888 39.043 1.00 39.24 31 ALA B O 1
ATOM 1268 N N . ILE B 1 22 ? -3.059 48.769 38.432 1.00 36.31 32 ILE B N 1
ATOM 1269 C CA . ILE B 1 22 ? -3.535 47.494 38.954 1.00 33.84 32 ILE B CA 1
ATOM 1270 C C . ILE B 1 22 ? -3.858 47.574 40.443 1.00 31.89 32 ILE B C 1
ATOM 1271 O O . ILE B 1 22 ? -4.927 47.146 40.881 1.00 30.06 32 ILE B O 1
ATOM 1276 N N . PHE B 1 23 ? -2.943 48.134 41.223 1.00 31.47 33 PHE B N 1
ATOM 1277 C CA . PHE B 1 23 ? -3.169 48.219 42.656 1.00 32.12 33 PHE B CA 1
ATOM 1278 C C . PHE B 1 23 ? -4.275 49.168 43.076 1.00 34.01 33 PHE B C 1
ATOM 1279 O O . PHE B 1 23 ? -4.838 49.022 44.160 1.00 34.06 33 PHE B O 1
ATOM 1287 N N . ASN B 1 24 ? -4.602 50.128 42.217 1.00 35.47 34 ASN B N 1
ATOM 1288 C CA . ASN B 1 24 ? -5.685 51.053 42.518 1.00 37.09 34 ASN B CA 1
ATOM 1289 C C . ASN B 1 24 ? -6.985 50.286 42.308 1.00 36.05 34 ASN B C 1
ATOM 1290 O O . ASN B 1 24 ? -8.040 50.672 42.810 1.00 36.70 34 ASN B O 1
ATOM 1303 N N . ILE B 1 26 ? -7.260 46.656 42.833 1.00 31.07 36 ILE B N 1
ATOM 1304 C CA . ILE B 1 26 ? -7.387 45.636 43.869 1.00 29.71 36 ILE B CA 1
ATOM 1305 C C . ILE B 1 26 ? -6.981 46.039 45.280 1.00 30.34 36 ILE B C 1
ATOM 1306 O O . ILE B 1 26 ? -7.299 45.338 46.239 1.00 30.46 36 ILE B O 1
ATOM 1311 N N . GLY B 1 27 ? -6.283 47.162 45.402 1.00 30.71 37 GLY B N 1
ATOM 1312 C CA . GLY B 1 27 ? -5.840 47.621 46.708 1.00 32.09 37 GLY B CA 1
ATOM 1313 C C . GLY B 1 27 ? -6.565 48.875 47.160 1.00 31.05 37 GLY B C 1
ATOM 1314 O O . GLY B 1 27 ? -7.791 48.871 47.265 1.00 31.75 37 GLY B O 1
ATOM 1315 N N . PRO B 1 28 ? -5.843 49.980 47.399 1.00 31.91 38 PRO B N 1
ATOM 1316 C CA . PRO B 1 28 ? -4.390 50.136 47.267 1.00 31.29 38 PRO B CA 1
ATOM 1317 C C . PRO B 1 28 ? -3.542 49.439 48.331 1.00 31.18 38 PRO B C 1
ATOM 1318 O O . PRO B 1 28 ? -2.342 49.254 48.140 1.00 31.30 38 PRO B O 1
ATOM 1322 N N . TYR B 1 29 ? -4.152 49.061 49.449 1.00 30.34 39 TYR B N 1
ATOM 1323 C CA . TYR B 1 29 ? -3.416 48.396 50.521 1.00 31.61 39 TYR B CA 1
ATOM 1324 C C . TYR B 1 29 ? -4.055 47.072 50.902 1.00 30.60 39 TYR B C 1
ATOM 1325 O O . TYR B 1 29 ? -5.249 46.881 50.694 1.00 31.91 39 TYR B O 1
ATOM 1334 N N . PHE B 1 30 ? -3.258 46.163 51.459 1.00 31.02 40 PHE B N 1
ATOM 1335 C CA . PHE B 1 30 ? -3.746 44.837 51.843 1.00 33.03 40 PHE B CA 1
ATOM 1336 C C . PHE B 1 30 ? -3.606 44.515 53.329 1.00 34.34 40 PHE B C 1
ATOM 1337 O O . PHE B 1 30 ? -2.838 45.153 54.048 1.00 35.33 40 PHE B O 1
ATOM 1345 N N . ASN B 1 31 ? -4.343 43.497 53.767 1.00 35.45 41 ASN B N 1
ATOM 1346 C CA . ASN B 1 31 ? -4.350 43.065 55.165 1.00 37.45 41 ASN B CA 1
ATOM 1347 C C . ASN B 1 31 ? -3.586 41.770 55.438 1.00 36.93 41 ASN B C 1
ATOM 1348 O O . ASN B 1 31 ? -3.974 40.995 56.313 1.00 36.51 41 ASN B O 1
ATOM 1353 N N . GLY B 1 32 ? -2.510 41.532 54.695 1.00 34.69 42 GLY B N 1
ATOM 1354 C CA . GLY B 1 32 ? -1.731 40.322 54.900 1.00 34.13 42 GLY B CA 1
ATOM 1355 C C . GLY B 1 32 ? -2.235 39.138 54.095 1.00 32.12 42 GLY B C 1
ATOM 1356 O O . GLY B 1 32 ? -3.341 39.173 53.554 1.00 32.00 42 GLY B O 1
ATOM 1357 N N . GLY B 1 33 ? -1.425 38.085 54.022 1.00 30.15 43 GLY B N 1
ATOM 1358 C CA . GLY B 1 33 ? -1.810 36.899 53.276 1.00 28.67 43 GLY B CA 1
ATOM 1359 C C . GLY B 1 33 ? -0.695 36.404 52.374 1.00 27.67 43 GLY B C 1
ATOM 1360 O O . GLY B 1 33 ? 0.402 36.961 52.377 1.00 27.84 43 GLY B O 1
ATOM 1361 N N . ARG B 1 34 ? -0.975 35.361 51.598 1.00 26.43 44 ARG B N 1
ATOM 1362 C CA . ARG B 1 34 ? 0.021 34.792 50.698 1.00 25.31 44 ARG B CA 1
ATOM 1363 C C . ARG B 1 34 ? -0.296 35.091 49.241 1.00 22.17 44 ARG B C 1
ATOM 1364 O O . ARG B 1 34 ? -1.439 34.968 48.800 1.00 21.24 44 ARG B O 1
ATOM 1372 N N . VAL B 1 35 ? 0.735 35.462 48.497 1.00 21.57 45 VAL B N 1
ATOM 1373 C CA . VAL B 1 35 ? 0.589 35.790 47.088 1.00 20.87 45 VAL B CA 1
ATOM 1374 C C . VAL B 1 35 ? 1.293 34.758 46.221 1.00 20.08 45 VAL B C 1
ATOM 1375 O O . VAL B 1 35 ? 2.331 34.218 46.598 1.00 19.81 45 VAL B O 1
ATOM 1379 N N . LEU B 1 36 ? 0.706 34.473 45.068 1.00 18.39 46 LEU B N 1
ATOM 1380 C CA . LEU B 1 36 ? 1.302 33.560 44.106 1.00 18.86 46 LEU B CA 1
ATOM 1381 C C . LEU B 1 36 ? 1.390 34.322 42.792 1.00 17.90 46 LEU B C 1
ATOM 1382 O O . LEU B 1 36 ? 0.375 34.778 42.26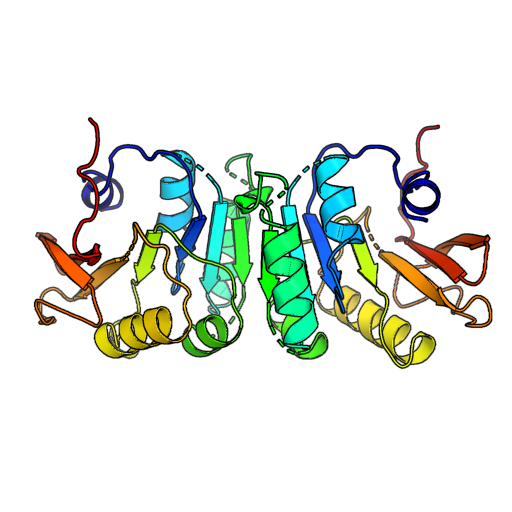4 1.00 18.33 46 LEU B O 1
ATOM 1387 N N . ASP B 1 37 ? 2.605 34.482 42.281 1.00 17.25 47 ASP B N 1
ATOM 1388 C CA . ASP B 1 37 ? 2.820 35.164 41.011 1.00 17.96 47 ASP B CA 1
ATOM 1389 C C . ASP B 1 37 ? 3.331 34.054 40.091 1.00 17.43 47 ASP B C 1
ATOM 1390 O O . ASP B 1 37 ? 4.520 33.722 40.110 1.00 18.30 47 ASP B O 1
ATOM 1395 N N . LEU B 1 38 ? 2.423 33.477 39.306 1.00 16.57 48 LEU B N 1
ATOM 1396 C CA . LEU B 1 38 ? 2.741 32.355 38.415 1.00 19.20 48 LEU B CA 1
ATOM 1397 C C . LEU B 1 38 ? 3.669 32.605 37.236 1.00 19.10 48 LEU B C 1
ATOM 1398 O O . LEU B 1 38 ? 4.290 31.662 36.729 1.00 18.06 48 LEU B O 1
ATOM 1403 N N . PHE B 1 39 ? 3.729 33.854 36.783 1.00 18.02 49 PHE B N 1
ATOM 1404 C CA . PHE B 1 39 ? 4.606 34.269 35.677 1.00 19.14 49 PHE B CA 1
ATOM 1405 C C . PHE B 1 39 ? 5.167 35.595 36.196 1.00 19.69 49 PHE B C 1
ATOM 1406 O O . PHE B 1 39 ? 4.827 36.675 35.711 1.00 20.76 49 PHE B O 1
ATOM 1414 N N . ALA B 1 40 ? 6.013 35.487 37.212 1.00 19.52 50 ALA B N 1
ATOM 1415 C CA . ALA B 1 40 ? 6.593 36.630 37.908 1.00 19.46 50 ALA B CA 1
ATOM 1416 C C . ALA B 1 40 ? 7.383 37.660 37.112 1.00 20.69 50 ALA B C 1
ATOM 1417 O O . ALA B 1 40 ? 7.437 38.824 37.511 1.00 23.32 50 ALA B O 1
ATOM 1419 N N . GLY B 1 41 ? 7.998 37.247 36.009 1.00 20.12 51 GLY B N 1
ATOM 1420 C CA . GLY B 1 41 ? 8.770 38.186 35.210 1.00 22.69 51 GLY B CA 1
ATOM 1421 C C . GLY B 1 41 ? 9.852 38.885 36.017 1.00 22.02 51 GLY B C 1
ATOM 1422 O O . GLY B 1 41 ? 10.771 38.243 36.512 1.00 25.18 51 GLY B O 1
ATOM 1423 N N . SER B 1 42 ? 9.735 40.201 36.161 1.00 23.39 52 SER B N 1
ATOM 1424 C CA . SER B 1 42 ? 10.702 40.992 36.914 1.00 26.24 52 SER B CA 1
ATOM 1425 C C . SER B 1 42 ? 10.454 40.950 38.426 1.00 26.42 52 SER B C 1
ATOM 1426 O O . SER B 1 42 ? 11.300 41.383 39.215 1.00 26.14 52 SER B O 1
ATOM 1429 N N . GLY B 1 43 ? 9.297 40.425 38.822 1.00 26.59 53 GLY B N 1
ATOM 1430 C CA . GLY B 1 43 ? 8.950 40.340 40.232 1.00 25.34 53 GLY B CA 1
ATOM 1431 C C . GLY B 1 43 ? 8.107 41.518 40.689 1.00 28.20 53 GLY B C 1
ATOM 1432 O O . GLY B 1 43 ? 7.645 41.561 41.828 1.00 27.06 53 GLY B O 1
ATOM 1433 N N . GLY B 1 44 ? 7.898 42.470 39.785 1.00 28.84 54 GLY B N 1
ATOM 1434 C CA . GLY B 1 44 ? 7.127 43.662 40.098 1.00 29.16 54 GLY B CA 1
ATOM 1435 C C . GLY B 1 44 ? 5.825 43.501 40.858 1.00 28.63 54 GLY B C 1
ATOM 1436 O O . GLY B 1 44 ? 5.648 44.105 41.917 1.00 30.19 54 GLY B O 1
ATOM 1437 N N . LEU B 1 45 ? 4.910 42.699 40.325 1.00 28.86 55 LEU B N 1
ATOM 1438 C CA . LEU B 1 45 ? 3.616 42.499 40.963 1.00 29.06 55 LEU B CA 1
ATOM 1439 C C . LEU B 1 45 ? 3.706 41.986 42.392 1.00 27.59 55 LEU B C 1
ATOM 1440 O O . LEU B 1 45 ? 3.132 42.575 43.308 1.00 27.79 55 LEU B O 1
ATOM 1445 N N . ALA B 1 46 ? 4.428 40.888 42.577 1.00 25.61 56 ALA B N 1
ATOM 1446 C CA . ALA B 1 46 ? 4.575 40.277 43.892 1.00 24.95 56 ALA B CA 1
ATOM 1447 C C . ALA B 1 46 ? 5.234 41.195 44.907 1.00 25.47 56 ALA B C 1
ATOM 1448 O O . ALA B 1 46 ? 4.775 41.313 46.046 1.00 21.91 56 ALA B O 1
ATOM 1450 N N . ILE B 1 47 ? 6.315 41.840 44.495 1.00 23.47 57 ILE B N 1
ATOM 1451 C CA . ILE B 1 47 ? 7.046 42.731 45.379 1.00 27.07 57 ILE B CA 1
ATOM 1452 C C . ILE B 1 47 ? 6.201 43.911 45.849 1.00 28.78 57 ILE B C 1
ATOM 1453 O O . ILE B 1 47 ? 6.196 44.241 47.034 1.00 27.71 57 ILE B O 1
ATOM 1458 N N . GLU B 1 48 ? 5.477 44.537 44.927 1.00 29.22 58 GLU B N 1
ATOM 1459 C CA . GLU B 1 48 ? 4.640 45.672 45.290 1.00 30.58 58 GLU B CA 1
ATOM 1460 C C . GLU B 1 48 ? 3.474 45.219 46.164 1.00 28.58 58 GLU B C 1
ATOM 1461 O O . GLU B 1 48 ? 3.071 45.929 47.081 1.00 28.43 58 GLU B O 1
ATOM 1467 N N . ALA B 1 49 ? 2.939 44.031 45.891 1.00 27.05 59 ALA B N 1
ATOM 1468 C CA . ALA B 1 49 ? 1.819 43.516 46.676 1.00 25.08 59 ALA B CA 1
ATOM 1469 C C . ALA B 1 49 ? 2.220 43.349 48.141 1.00 26.24 59 ALA B C 1
ATOM 1470 O O . ALA B 1 49 ? 1.486 43.750 49.046 1.00 25.77 59 ALA B O 1
ATOM 1472 N N . VAL B 1 50 ? 3.386 42.754 48.368 1.00 25.54 60 VAL B N 1
ATOM 1473 C CA . VAL B 1 50 ? 3.882 42.551 49.728 1.00 27.41 60 VAL B CA 1
ATOM 1474 C C . VAL B 1 50 ? 4.146 43.919 50.355 1.00 27.26 60 VAL B C 1
ATOM 1475 O O . VAL B 1 50 ? 3.829 44.156 51.519 1.00 28.72 60 VAL B O 1
ATOM 1479 N N . SER B 1 51 ? 4.725 44.813 49.563 1.00 28.84 61 SER B N 1
ATOM 1480 C CA . SER B 1 51 ? 5.019 46.162 50.013 1.00 30.21 61 SER B CA 1
ATOM 1481 C C . SER B 1 51 ? 3.745 46.835 50.517 1.00 30.70 61 SER B C 1
ATOM 1482 O O . SER B 1 51 ? 3.741 47.491 51.560 1.00 29.90 61 SER B O 1
ATOM 1485 N N . ARG B 1 52 ? 2.660 46.647 49.776 1.00 28.38 62 ARG B N 1
ATOM 1486 C CA . ARG B 1 52 ? 1.390 47.260 50.113 1.00 29.31 62 ARG B CA 1
ATOM 1487 C C . ARG B 1 52 ? 0.570 46.537 51.172 1.00 27.66 62 ARG B C 1
ATOM 1488 O O . ARG B 1 52 ? -0.563 46.931 51.447 1.00 28.84 62 ARG B O 1
ATOM 1496 N N . GLY B 1 53 ? 1.121 45.484 51.767 1.00 27.35 63 GLY B N 1
ATOM 1497 C CA . GLY B 1 53 ? 0.377 44.798 52.809 1.00 27.73 63 GLY B CA 1
ATOM 1498 C C . GLY B 1 53 ? 0.335 43.282 52.848 1.00 29.25 63 GLY B C 1
ATOM 1499 O O . GLY B 1 53 ? -0.038 42.710 53.873 1.00 29.07 63 GLY B O 1
ATOM 1508 N N . SER B 1 55 ? 1.680 39.463 53.176 1.00 28.46 65 SER B N 1
ATOM 1509 C CA . SER B 1 55 ? 2.701 38.879 54.044 1.00 29.99 65 SER B CA 1
ATOM 1510 C C . SER B 1 55 ? 3.893 38.223 53.361 1.00 29.12 65 SER B C 1
ATOM 1511 O O . SER B 1 55 ? 5.040 38.456 53.736 1.00 28.50 65 SER B O 1
ATOM 1514 N N . ALA B 1 56 ? 3.623 37.382 52.374 1.00 27.19 66 ALA B N 1
ATOM 1515 C CA . ALA B 1 56 ? 4.689 36.691 51.669 1.00 25.93 66 ALA B CA 1
ATOM 1516 C C . ALA B 1 56 ? 4.248 36.436 50.240 1.00 23.76 66 ALA B C 1
ATOM 1517 O O . ALA B 1 56 ? 3.085 36.643 49.898 1.00 23.64 66 ALA B O 1
ATOM 1519 N N . ALA B 1 57 ? 5.182 35.989 49.410 1.00 24.04 67 ALA B N 1
ATOM 1520 C CA . ALA B 1 57 ? 4.873 35.718 48.017 1.00 24.24 67 ALA B CA 1
ATOM 1521 C C . ALA B 1 57 ? 5.740 34.626 47.424 1.00 23.25 67 ALA B C 1
ATOM 1522 O O . ALA B 1 57 ? 6.940 34.544 47.698 1.00 25.91 67 ALA B O 1
ATOM 1524 N N . VAL B 1 58 ? 5.110 33.782 46.615 1.00 22.42 68 VAL B N 1
ATOM 1525 C CA . VAL B 1 58 ? 5.801 32.713 45.912 1.00 21.82 68 VAL B CA 1
ATOM 1526 C C . VAL B 1 58 ? 5.797 33.172 44.463 1.00 21.64 68 VAL B C 1
ATOM 1527 O O . VAL B 1 58 ? 4.736 33.429 43.886 1.00 19.41 68 VAL B O 1
ATOM 1531 N N . LEU B 1 59 ? 6.989 33.300 43.898 1.00 20.21 69 LEU B N 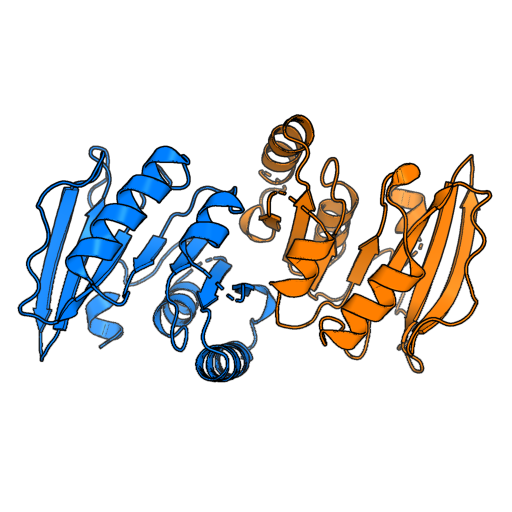1
ATOM 1532 C CA . LEU B 1 59 ? 7.155 33.746 42.527 1.00 21.51 69 LEU B CA 1
ATOM 1533 C C . LEU B 1 59 ? 7.597 32.577 41.664 1.00 21.09 69 LEU B C 1
ATOM 1534 O O . LEU B 1 59 ? 8.500 31.831 42.035 1.00 21.44 69 LEU B O 1
ATOM 1539 N N . VAL B 1 60 ? 6.954 32.423 40.513 1.00 19.50 70 VAL B N 1
ATOM 1540 C CA . VAL B 1 60 ? 7.293 31.355 39.592 1.00 19.85 70 VAL B CA 1
ATOM 1541 C C . VAL B 1 60 ? 7.744 31.990 38.278 1.00 20.28 70 VAL B C 1
ATOM 1542 O O . VAL B 1 60 ? 7.007 32.755 37.657 1.00 19.48 70 VAL B O 1
ATOM 1546 N N . GLU B 1 61 ? 8.967 31.678 37.874 1.00 22.12 71 GLU B N 1
ATOM 1547 C CA . GLU B 1 61 ? 9.533 32.228 36.648 1.00 25.19 71 GLU B CA 1
ATOM 1548 C C . GLU B 1 61 ? 10.707 31.358 36.227 1.00 26.86 71 GLU B C 1
ATOM 1549 O O . GLU B 1 61 ? 11.682 31.226 36.965 1.00 26.93 71 GLU B O 1
ATOM 1555 N N . LYS B 1 62 ? 10.620 30.772 35.039 1.00 30.48 72 LYS B N 1
ATOM 1556 C CA . LYS B 1 62 ? 11.690 29.905 34.560 1.00 33.77 72 LYS B CA 1
ATOM 1557 C C . LYS B 1 62 ? 12.695 30.636 33.670 1.00 34.45 72 LYS B C 1
ATOM 1558 O O . LYS B 1 62 ? 13.783 30.128 33.414 1.00 34.56 72 LYS B O 1
ATOM 1564 N N . ASN B 1 63 ? 12.337 31.833 33.212 1.00 33.68 73 ASN B N 1
ATOM 1565 C CA . ASN B 1 63 ? 13.224 32.611 32.344 1.00 35.05 73 ASN B CA 1
ATOM 1566 C C . ASN B 1 63 ? 14.545 32.932 33.045 1.00 35.51 73 ASN B C 1
ATOM 1567 O O . ASN B 1 63 ? 14.572 33.661 34.038 1.00 34.97 73 ASN B O 1
ATOM 1572 N N . ARG B 1 64 ? 15.639 32.383 32.522 1.00 37.86 74 ARG B N 1
ATOM 1573 C CA . ARG B 1 64 ? 16.964 32.596 33.102 1.00 40.82 74 ARG B CA 1
ATOM 1574 C C . ARG B 1 64 ? 17.291 34.062 33.367 1.00 40.23 74 ARG B C 1
ATOM 1575 O O . ARG B 1 64 ? 17.738 34.418 34.456 1.00 40.44 74 ARG B O 1
ATOM 1583 N N . LYS B 1 65 ? 17.069 34.905 32.365 1.00 39.89 75 LYS B N 1
ATOM 1584 C CA . LYS B 1 65 ? 17.358 36.330 32.480 1.00 40.73 75 LYS B CA 1
ATOM 1585 C C . LYS B 1 65 ? 16.509 37.037 33.533 1.00 39.14 75 LYS B C 1
ATOM 1586 O O . LYS B 1 65 ? 16.984 37.939 34.222 1.00 39.97 75 LYS B O 1
ATOM 1592 N N . ALA B 1 66 ? 15.254 36.622 33.657 1.00 36.23 76 ALA B N 1
ATOM 1593 C CA . ALA B 1 66 ? 14.348 37.218 34.629 1.00 34.64 76 ALA B CA 1
ATOM 1594 C C . ALA B 1 66 ? 14.784 36.884 36.050 1.00 34.86 76 ALA B C 1
ATOM 1595 O O . ALA B 1 66 ? 14.603 37.681 36.969 1.00 32.76 76 ALA B O 1
ATOM 1597 N N . GLN B 1 67 ? 15.359 35.699 36.226 1.00 35.69 77 GLN B N 1
ATOM 1598 C CA . GLN B 1 67 ? 15.811 35.260 37.541 1.00 37.41 77 GLN B CA 1
ATOM 1599 C C . GLN B 1 67 ? 16.734 36.266 38.218 1.00 36.65 77 GLN B C 1
ATOM 1600 O O . GLN B 1 67 ? 16.455 36.723 39.327 1.00 36.96 77 GLN B O 1
ATOM 1606 N N . ALA B 1 68 ? 17.831 36.606 37.549 1.00 35.91 78 ALA B N 1
ATOM 1607 C CA . ALA B 1 68 ? 18.798 37.554 38.093 1.00 34.14 78 ALA B CA 1
ATOM 1608 C C . ALA B 1 68 ? 18.126 38.843 38.553 1.00 33.30 78 ALA B C 1
ATOM 1609 O O . ALA B 1 68 ? 18.370 39.323 39.658 1.00 32.13 78 ALA B O 1
ATOM 1611 N N . ILE B 1 69 ? 17.277 39.399 37.697 1.00 31.78 79 ILE B N 1
ATOM 1612 C CA . ILE B 1 69 ? 16.575 40.633 38.018 1.00 31.22 79 ILE B CA 1
ATOM 1613 C C . ILE B 1 69 ? 15.693 40.470 39.254 1.00 29.18 79 ILE B C 1
ATOM 1614 O O . ILE B 1 69 ? 15.693 41.325 40.144 1.00 28.52 79 ILE B O 1
ATOM 1619 N N . ILE B 1 70 ? 14.943 39.374 39.310 1.00 28.07 80 ILE B N 1
ATOM 1620 C CA . ILE B 1 70 ? 14.067 39.120 40.448 1.00 27.76 80 ILE B CA 1
ATOM 1621 C C . ILE B 1 70 ? 14.881 39.044 41.729 1.00 28.33 80 ILE B C 1
ATOM 1622 O O . ILE B 1 70 ? 14.505 39.617 42.750 1.00 26.62 80 ILE B O 1
ATOM 1627 N N . GLN B 1 71 ? 16.000 38.329 41.664 1.00 30.94 81 GLN B N 1
ATOM 1628 C CA . GLN B 1 71 ? 16.881 38.167 42.814 1.00 33.68 81 GLN B CA 1
ATOM 1629 C C . GLN B 1 71 ? 17.292 39.521 43.375 1.00 34.69 81 GLN B C 1
ATOM 1630 O O . GLN B 1 71 ? 17.223 39.753 44.580 1.00 34.32 81 GLN B O 1
ATOM 1636 N N . ASP B 1 72 ? 17.717 40.418 42.493 1.00 36.01 82 ASP B N 1
ATOM 1637 C CA . ASP B 1 72 ? 18.148 41.743 42.916 1.00 36.91 82 ASP B CA 1
ATOM 1638 C C . ASP B 1 72 ? 17.000 42.589 43.449 1.00 36.47 82 ASP B C 1
ATOM 1639 O O . ASP B 1 72 ? 17.171 43.337 44.412 1.00 35.55 82 ASP B O 1
ATOM 1644 N N . ASN B 1 73 ? 15.827 42.469 42.833 1.00 34.84 83 ASN B N 1
ATOM 1645 C CA . ASN B 1 73 ? 14.672 43.238 43.280 1.00 33.72 83 ASN B CA 1
ATOM 1646 C C . ASN B 1 73 ? 14.217 42.817 44.669 1.00 32.69 83 ASN B C 1
ATOM 1647 O O . ASN B 1 73 ? 13.818 43.651 45.478 1.00 34.72 83 ASN B O 1
ATOM 1652 N N . ILE B 1 74 ? 14.279 41.520 44.942 1.00 33.04 84 ILE B N 1
ATOM 1653 C CA . ILE B 1 74 ? 13.871 41.000 46.240 1.00 34.02 84 ILE B CA 1
ATOM 1654 C C . ILE B 1 74 ? 14.818 41.473 47.341 1.00 35.44 84 ILE B C 1
ATOM 1655 O O . ILE B 1 74 ? 14.389 41.790 48.448 1.00 34.14 84 ILE B O 1
ATOM 1660 N N . ILE B 1 75 ? 16.108 41.522 47.028 1.00 38.01 85 ILE B N 1
ATOM 1661 C CA . ILE B 1 75 ? 17.109 41.956 47.995 1.00 41.26 85 ILE B CA 1
ATOM 1662 C C . ILE B 1 75 ? 16.964 43.446 48.289 1.00 43.30 85 ILE B C 1
ATOM 1663 O O . ILE B 1 75 ? 17.272 43.907 49.390 1.00 43.39 85 ILE B O 1
ATOM 1676 N N . THR B 1 77 ? 14.256 44.984 48.612 1.00 45.10 87 THR B N 1
ATOM 1677 C CA . THR B 1 77 ? 13.048 45.214 49.405 1.00 44.63 87 THR B CA 1
ATOM 1678 C C . THR B 1 77 ? 13.345 45.283 50.899 1.00 45.48 87 THR B C 1
ATOM 1679 O O . THR B 1 77 ? 12.511 45.736 51.683 1.00 45.77 87 THR B O 1
ATOM 1683 N N . LYS B 1 78 ? 14.527 44.818 51.289 1.00 46.37 88 LYS B N 1
ATOM 1684 C CA . LYS B 1 78 ? 14.944 44.824 52.691 1.00 48.02 88 LYS B CA 1
ATOM 1685 C C . LYS B 1 78 ? 14.155 43.803 53.514 1.00 47.73 88 LYS B C 1
ATOM 1686 O O . LYS B 1 78 ? 14.321 43.705 54.732 1.00 47.82 88 LYS B O 1
ATOM 1692 N N . ALA B 1 79 ? 13.296 43.050 52.833 1.00 46.07 89 ALA B N 1
ATOM 1693 C CA . ALA B 1 79 ? 12.475 42.013 53.455 1.00 43.94 89 ALA B CA 1
ATOM 1694 C C . ALA B 1 79 ? 12.436 40.847 52.473 1.00 42.33 89 ALA B C 1
ATOM 1695 O O . ALA B 1 79 ? 11.393 40.236 52.243 1.00 40.44 89 ALA B O 1
ATOM 1697 N N . GLU B 1 80 ? 13.599 40.557 51.901 1.00 41.52 90 GLU B N 1
ATOM 1698 C CA . GLU B 1 80 ? 13.761 39.504 50.911 1.00 40.90 90 GLU B CA 1
ATOM 1699 C C . GLU B 1 80 ? 13.266 38.128 51.327 1.00 38.46 90 GLU B C 1
ATOM 1700 O O . GLU B 1 80 ? 12.846 37.338 50.482 1.00 37.78 90 GLU B O 1
ATOM 1706 N N . ASN B 1 81 ? 13.313 37.830 52.621 1.00 35.87 91 ASN B N 1
ATOM 1707 C CA . ASN B 1 81 ? 12.870 36.524 53.086 1.00 34.74 91 ASN B CA 1
ATOM 1708 C C . ASN B 1 81 ? 11.365 36.314 52.946 1.00 33.70 91 ASN B C 1
ATOM 1709 O O . ASN B 1 81 ? 10.867 35.219 53.188 1.00 33.49 91 ASN B O 1
ATOM 1714 N N . ARG B 1 82 ? 10.647 37.362 52.554 1.00 33.58 92 ARG B N 1
ATOM 1715 C CA . ARG B 1 82 ? 9.201 37.269 52.372 1.00 33.84 92 ARG B CA 1
ATOM 1716 C C . ARG B 1 82 ? 8.896 36.802 50.952 1.00 32.47 92 ARG B C 1
ATOM 1717 O O . ARG B 1 82 ? 7.734 36.667 50.566 1.00 32.23 92 ARG B O 1
ATOM 1725 N N . PHE B 1 83 ? 9.946 36.544 50.182 1.00 28.74 93 PHE B N 1
ATOM 1726 C CA . PHE B 1 83 ? 9.788 36.118 48.801 1.00 27.86 93 PHE B CA 1
ATOM 1727 C C . PHE B 1 83 ? 10.468 34.790 48.506 1.00 27.32 93 PHE B C 1
ATOM 1728 O O . PHE B 1 83 ? 11.624 34.573 48.872 1.00 28.33 93 PHE B O 1
ATOM 1736 N N . THR B 1 84 ? 9.739 33.902 47.843 1.00 26.47 94 THR B N 1
ATOM 1737 C CA . THR B 1 84 ? 10.261 32.594 47.484 1.00 24.33 94 THR B CA 1
ATOM 1738 C C . THR B 1 84 ? 10.184 32.420 45.972 1.00 24.74 94 THR B C 1
ATOM 1739 O O . THR B 1 84 ? 9.096 32.333 45.401 1.00 23.59 94 THR B O 1
ATOM 1743 N N . LEU B 1 85 ? 11.344 32.375 45.327 1.00 24.63 95 LEU B N 1
ATOM 1744 C CA . LEU B 1 85 ? 11.399 32.219 43.879 1.00 25.24 95 LEU B CA 1
ATOM 1745 C C . LEU B 1 85 ? 11.580 30.772 43.446 1.00 24.70 95 LEU B C 1
ATOM 1746 O O . LEU B 1 85 ? 12.501 30.083 43.899 1.00 26.39 95 LEU B O 1
ATOM 1751 N N . LEU B 1 86 ? 10.691 30.317 42.569 1.00 23.38 96 LEU B N 1
ATOM 1752 C CA . LEU B 1 86 ? 10.752 28.958 42.049 1.00 23.58 96 LEU B CA 1
ATOM 1753 C C . LEU B 1 86 ? 10.964 29.015 40.542 1.00 24.92 96 LEU B C 1
ATOM 1754 O O . LEU B 1 86 ? 10.210 29.666 39.818 1.00 23.98 96 LEU B O 1
ATOM 1759 N N . LYS B 1 87 ? 12.001 28.330 40.082 1.00 24.79 97 LYS B N 1
ATOM 1760 C CA . LYS B 1 87 ? 12.353 28.291 38.669 1.00 28.01 97 LYS B CA 1
ATOM 1761 C C . LYS B 1 87 ? 11.729 27.056 38.028 1.00 28.51 97 LYS B C 1
ATOM 1762 O O . LYS B 1 87 ? 12.363 26.008 37.912 1.00 28.32 97 LYS B O 1
ATOM 1776 N N . GLU B 1 89 ? 8.033 25.625 35.379 1.00 29.26 99 GLU B N 1
ATOM 1777 C CA . GLU B 1 89 ? 6.877 25.929 34.543 1.00 29.53 99 GLU B CA 1
ATOM 1778 C C . GLU B 1 89 ? 5.675 26.157 35.449 1.00 28.90 99 GLU B C 1
ATOM 1779 O O . GLU B 1 89 ? 5.576 25.550 36.513 1.00 27.87 99 GLU B O 1
ATOM 1785 N N . ALA B 1 90 ? 4.766 27.029 35.031 1.00 27.00 100 ALA B N 1
ATOM 1786 C CA . ALA B 1 90 ? 3.584 27.314 35.833 1.00 26.53 100 ALA B CA 1
ATOM 1787 C C . ALA B 1 90 ? 2.773 26.051 36.115 1.00 25.92 100 ALA B C 1
ATOM 1788 O O . ALA B 1 90 ? 2.355 25.826 37.246 1.00 24.68 100 ALA B O 1
ATOM 1790 N N . GLU B 1 91 ? 2.561 25.228 35.090 1.00 26.23 101 GLU B N 1
ATOM 1791 C CA . GLU B 1 91 ? 1.788 23.994 35.242 1.00 28.36 101 GLU B CA 1
ATOM 1792 C C . GLU B 1 91 ? 2.418 23.094 36.306 1.00 28.24 101 GLU B C 1
ATOM 1793 O O . GLU B 1 91 ? 1.722 22.501 37.133 1.00 27.75 101 GLU B O 1
ATOM 1799 N N . ARG B 1 92 ? 3.743 23.004 36.272 1.00 26.98 102 ARG B N 1
ATOM 1800 C CA . ARG B 1 92 ? 4.497 22.193 37.220 1.00 27.27 102 ARG B CA 1
ATOM 1801 C C . ARG B 1 92 ? 4.298 22.756 38.629 1.00 25.98 102 ARG B C 1
ATOM 1802 O O . ARG B 1 92 ? 4.019 22.017 39.573 1.00 26.14 102 ARG B O 1
ATOM 1810 N N . ALA B 1 93 ? 4.439 24.072 38.763 1.00 24.28 103 ALA B N 1
ATOM 1811 C CA . ALA B 1 93 ? 4.275 24.729 40.056 1.00 22.60 103 ALA B CA 1
ATOM 1812 C C . ALA B 1 93 ? 2.916 24.431 40.663 1.00 22.54 103 ALA B C 1
ATOM 1813 O O . ALA B 1 93 ? 2.802 24.171 41.859 1.00 22.44 103 ALA B O 1
ATOM 1815 N N . ILE B 1 94 ? 1.875 24.470 39.839 1.00 21.61 104 ILE B N 1
ATOM 1816 C CA . ILE B 1 94 ? 0.536 24.213 40.340 1.00 20.81 104 ILE B CA 1
ATOM 1817 C C . ILE B 1 94 ? 0.390 22.794 40.893 1.00 22.08 104 ILE B C 1
ATOM 1818 O O . ILE B 1 94 ? -0.370 22.561 41.833 1.00 23.11 104 ILE B O 1
ATOM 1823 N N . ASP B 1 95 ? 1.130 21.852 40.319 1.00 22.84 105 ASP B N 1
ATOM 1824 C CA . ASP B 1 95 ? 1.066 20.467 40.773 1.00 25.01 105 ASP B CA 1
ATOM 1825 C C . ASP B 1 95 ? 1.954 20.184 41.977 1.00 25.50 105 ASP B C 1
ATOM 1826 O O . ASP B 1 95 ? 1.859 19.112 42.570 1.00 27.19 105 ASP B O 1
ATOM 1831 N N . CYS B 1 96 ? 2.807 21.133 42.351 1.00 22.98 106 CYS B N 1
ATOM 1832 C CA . CYS B 1 96 ? 3.708 20.904 43.479 1.00 22.92 106 CYS B CA 1
ATOM 1833 C C . CYS B 1 96 ? 3.438 21.762 44.709 1.00 23.73 106 CYS B C 1
ATOM 1834 O O . CYS B 1 96 ? 3.762 21.366 45.833 1.00 24.31 106 CYS B O 1
ATOM 1837 N N . LEU B 1 97 ? 2.860 22.941 44.505 1.00 23.00 107 LEU B N 1
ATOM 1838 C CA . LEU B 1 97 ? 2.570 23.828 45.626 1.00 24.61 107 LEU B CA 1
ATOM 1839 C C . LEU B 1 97 ? 1.415 23.298 46.473 1.00 25.83 107 LEU B C 1
ATOM 1840 O O . LEU B 1 97 ? 0.544 22.583 45.985 1.00 23.81 107 LEU B O 1
ATOM 1845 N N . THR B 1 98 ? 1.424 23.638 47.755 1.00 28.78 108 THR B N 1
ATOM 1846 C CA . THR B 1 98 ? 0.365 23.210 48.657 1.00 34.21 108 THR B CA 1
ATOM 1847 C C . THR B 1 98 ? -0.101 24.440 49.423 1.00 36.22 108 THR B C 1
ATOM 1848 O O . THR B 1 98 ? 0.315 25.558 49.119 1.00 37.79 108 THR B O 1
ATOM 1852 N N . GLY B 1 99 ? -0.956 24.244 50.418 1.00 38.80 109 GLY B N 1
ATOM 1853 C CA . GLY B 1 99 ? -1.439 25.385 51.172 1.00 38.13 109 GLY B CA 1
ATOM 1854 C C . GLY B 1 99 ? -2.327 26.231 50.280 1.00 38.56 109 GLY B C 1
ATOM 1855 O O . GLY B 1 99 ? -2.608 25.848 49.143 1.00 38.76 109 GLY B O 1
ATOM 1856 N N . ARG B 1 100 ? -2.759 27.387 50.774 1.00 36.81 110 ARG B N 1
ATOM 1857 C CA . ARG B 1 100 ? -3.636 28.238 49.986 1.00 33.87 110 ARG B CA 1
ATOM 1858 C C . ARG B 1 100 ? -3.131 29.658 49.772 1.00 30.50 110 ARG B C 1
ATOM 1859 O O . ARG B 1 100 ? -2.398 30.207 50.592 1.00 30.24 110 ARG B O 1
ATOM 1867 N N . PHE B 1 101 ? -3.528 30.239 48.647 1.00 26.87 111 PHE B N 1
ATOM 1868 C CA . PHE B 1 101 ? -3.123 31.589 48.293 1.00 22.66 111 PHE B CA 1
ATOM 1869 C C . PHE B 1 101 ? -4.303 32.548 48.315 1.00 21.80 111 PHE B C 1
ATOM 1870 O O . PHE B 1 101 ? -5.398 32.213 47.861 1.00 20.60 111 PHE B O 1
ATOM 1878 N N . ASP B 1 102 ? -4.059 33.745 48.836 1.00 21.87 112 ASP B N 1
ATOM 1879 C CA . ASP B 1 102 ? -5.091 34.770 48.956 1.00 21.67 112 ASP B CA 1
ATOM 1880 C C . ASP B 1 102 ? -5.143 35.719 47.760 1.00 21.66 112 ASP B C 1
ATOM 1881 O O . ASP B 1 102 ? -6.189 36.301 47.457 1.00 21.15 112 ASP B O 1
ATOM 1886 N N . LEU B 1 103 ? -4.006 35.878 47.092 1.00 20.20 113 LEU B N 1
ATOM 1887 C CA . LEU B 1 103 ? -3.904 36.750 45.927 1.00 19.51 113 LEU B CA 1
ATOM 1888 C C . LEU B 1 103 ? -3.050 36.045 44.883 1.00 18.89 113 LEU B C 1
ATOM 1889 O O . LEU B 1 103 ? -1.908 35.681 45.150 1.00 18.49 113 LEU B O 1
ATOM 1894 N N . VAL B 1 104 ? -3.607 35.848 43.698 1.00 16.60 114 VAL B N 1
ATOM 1895 C CA . VAL B 1 104 ? -2.874 35.178 42.637 1.00 16.10 114 VAL B CA 1
ATOM 1896 C C . VAL B 1 104 ? -2.762 36.098 41.435 1.00 16.97 114 VAL B C 1
ATOM 1897 O O . VAL B 1 104 ? -3.755 36.688 41.003 1.00 18.09 114 VAL B O 1
ATOM 1901 N N . PHE B 1 105 ? -1.547 36.228 40.911 1.00 16.68 115 PHE B N 1
ATOM 1902 C CA . PHE B 1 105 ? -1.300 37.051 39.739 1.00 17.47 115 PHE B CA 1
ATOM 1903 C C . PHE B 1 105 ? -1.030 36.148 38.551 1.00 17.48 115 PHE B C 1
ATOM 1904 O O . PHE B 1 105 ? -0.138 35.302 38.598 1.00 16.74 115 PHE B O 1
ATOM 1912 N N . LEU B 1 106 ? -1.810 36.333 37.493 1.00 16.42 116 LEU B N 1
ATOM 1913 C CA . LEU B 1 106 ? -1.655 35.554 36.271 1.00 17.84 116 LEU B CA 1
ATOM 1914 C C . LEU B 1 106 ? -1.422 36.518 35.111 1.00 17.78 116 LEU B C 1
ATOM 1915 O O . LEU B 1 106 ? -2.367 37.103 34.585 1.00 18.85 116 LEU B O 1
ATOM 1920 N N . ASP B 1 107 ? -0.160 36.693 34.736 1.00 18.33 117 ASP B N 1
ATOM 1921 C CA . ASP B 1 107 ? 0.210 37.564 33.621 1.00 18.91 117 ASP B CA 1
ATOM 1922 C C . ASP B 1 107 ? 1.103 36.741 32.698 1.00 19.11 117 ASP B C 1
ATOM 1923 O O . ASP B 1 107 ? 2.292 37.014 32.551 1.00 20.92 117 ASP B O 1
ATOM 1928 N N . PRO B 1 108 ? 0.528 35.707 32.069 1.00 18.74 118 PRO B N 1
ATOM 1929 C CA . PRO B 1 108 ? 1.268 34.834 31.162 1.00 19.47 118 PRO B CA 1
ATOM 1930 C C . PRO B 1 108 ? 1.558 35.510 29.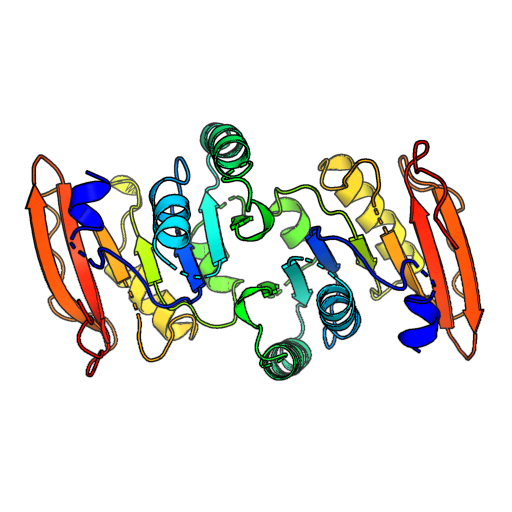833 1.00 21.93 118 PRO B C 1
ATOM 1931 O O . PRO B 1 108 ? 0.840 36.426 29.425 1.00 22.07 118 PRO B O 1
ATOM 1935 N N . PRO B 1 109 ? 2.639 35.095 29.160 1.00 21.23 119 PRO B N 1
ATOM 1936 C CA . PRO B 1 109 ? 2.919 35.717 27.8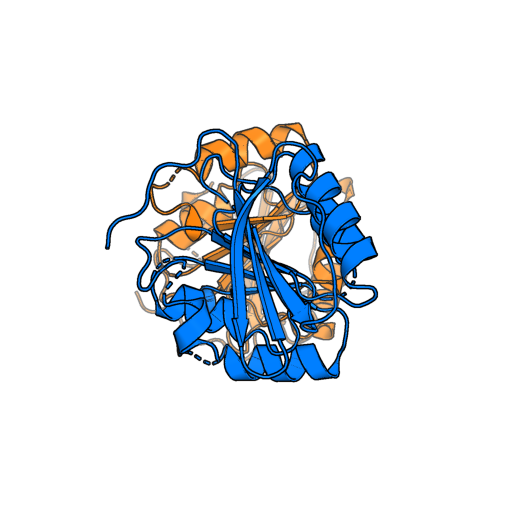68 1.00 24.50 119 PRO B CA 1
ATOM 1937 C C . PRO B 1 109 ? 1.779 35.246 26.958 1.00 25.47 119 PRO B C 1
ATOM 1938 O O . PRO B 1 109 ? 1.184 34.191 27.198 1.00 22.37 119 PRO B O 1
ATOM 1942 N N . TYR B 1 110 ? 1.473 36.028 25.929 1.00 24.40 120 TYR B N 1
ATOM 1943 C CA . TYR B 1 110 ? 0.382 35.719 25.012 1.00 27.72 120 TYR B CA 1
ATOM 1944 C C . TYR B 1 110 ? 0.287 34.262 24.572 1.00 27.71 120 TYR B C 1
ATOM 1945 O O . TYR B 1 110 ? -0.757 33.632 24.725 1.00 30.21 120 TYR B O 1
ATOM 1954 N N . ALA B 1 111 ? 1.379 33.740 24.029 1.00 28.58 121 ALA B N 1
ATOM 1955 C CA . ALA B 1 111 ? 1.421 32.371 23.518 1.00 30.70 121 ALA B CA 1
ATOM 1956 C C . ALA B 1 111 ? 1.181 31.260 24.539 1.00 30.30 121 ALA B C 1
ATOM 1957 O O . ALA B 1 111 ? 0.806 30.150 24.165 1.00 30.81 121 ALA B O 1
ATOM 1959 N N . LYS B 1 112 ? 1.385 31.551 25.817 1.00 28.52 122 LYS B N 1
ATOM 1960 C CA . LYS B 1 112 ? 1.192 30.541 26.854 1.00 28.61 122 LYS B CA 1
ATOM 1961 C C . LYS B 1 112 ? -0.060 30.765 27.700 1.00 25.87 122 LYS B C 1
ATOM 1962 O O . LYS B 1 112 ? -0.360 29.969 28.589 1.00 24.48 122 LYS B O 1
ATOM 1968 N N . GLU B 1 113 ? -0.798 31.833 27.411 1.00 21.57 123 GLU B N 1
ATOM 1969 C CA . GLU B 1 113 ? -1.996 32.167 28.176 1.00 20.62 123 GLU B CA 1
ATOM 1970 C C . GLU B 1 113 ? -3.139 31.149 28.100 1.00 18.96 123 GLU B C 1
ATOM 1971 O O . GLU B 1 113 ? -3.636 30.832 27.022 1.00 19.06 123 GLU B O 1
ATOM 1977 N N . THR B 1 114 ? -3.533 30.636 29.261 1.00 15.88 124 THR B N 1
ATOM 1978 C CA . THR B 1 114 ? -4.639 29.683 29.365 1.00 17.58 124 THR B CA 1
ATOM 1979 C C . THR B 1 114 ? -5.315 29.982 30.695 1.00 17.51 124 THR B C 1
ATOM 1980 O O . THR B 1 114 ? -5.426 29.116 31.569 1.00 16.96 124 THR B O 1
ATOM 1984 N N . ILE B 1 115 ? -5.766 31.224 30.838 1.00 16.52 125 ILE B N 1
ATOM 1985 C CA . ILE B 1 115 ? -6.389 31.667 32.074 1.00 16.49 125 ILE B CA 1
ATOM 1986 C C . ILE B 1 115 ? -7.443 30.726 32.635 1.00 14.30 125 ILE B C 1
ATOM 1987 O O . ILE B 1 115 ? -7.386 30.356 33.801 1.00 14.13 125 ILE B O 1
ATOM 1992 N N . VAL B 1 116 ? -8.400 30.321 31.813 1.00 15.09 126 VAL B N 1
ATOM 1993 C CA . VAL B 1 116 ? -9.450 29.447 32.305 1.00 14.84 126 VAL B CA 1
ATOM 1994 C C . VAL B 1 116 ? -8.908 28.121 32.821 1.00 15.35 126 VAL B C 1
ATOM 1995 O O . VAL B 1 116 ? -9.252 27.705 33.924 1.00 15.83 126 VAL B O 1
ATOM 1999 N N . ALA B 1 117 ? -8.050 27.471 32.041 1.00 13.99 127 ALA B N 1
ATOM 2000 C CA . ALA B 1 117 ? -7.489 26.187 32.453 1.00 14.26 127 ALA B CA 1
ATOM 2001 C C . ALA B 1 117 ? -6.676 26.338 33.734 1.00 16.12 127 ALA B C 1
ATOM 2002 O O . ALA B 1 117 ? -6.748 25.507 34.636 1.00 14.99 127 ALA B O 1
ATOM 2004 N N . THR B 1 118 ? -5.897 27.405 33.804 1.00 12.87 128 THR B N 1
ATOM 2005 C CA . THR B 1 118 ? -5.060 27.652 34.970 1.00 15.84 128 THR B CA 1
ATOM 2006 C C . THR B 1 118 ? -5.854 27.873 36.250 1.00 14.70 128 THR B C 1
ATOM 2007 O O . THR B 1 118 ? -5.533 27.302 37.294 1.00 16.22 128 THR B O 1
ATOM 2011 N N . ILE B 1 119 ? -6.904 28.682 36.180 1.00 15.43 129 ILE B N 1
ATOM 2012 C CA . ILE B 1 119 ? -7.711 28.923 37.369 1.00 16.30 129 ILE B CA 1
ATOM 2013 C C . ILE B 1 119 ? -8.432 27.636 37.766 1.00 16.39 129 ILE B C 1
ATOM 2014 O O . ILE B 1 119 ? -8.532 27.319 38.948 1.00 17.53 129 ILE B O 1
ATOM 2019 N N . GLU B 1 120 ? -8.915 26.879 36.786 1.00 16.38 130 GLU B N 1
ATOM 2020 C CA . GLU B 1 120 ? -9.600 25.625 37.105 1.00 17.51 130 GLU B CA 1
ATOM 2021 C C . GLU B 1 120 ? -8.629 24.681 37.796 1.00 17.61 130 GLU B C 1
ATOM 2022 O O . GLU B 1 120 ? -9.011 23.960 38.720 1.00 17.10 130 GLU B O 1
ATOM 2028 N N . ALA B 1 121 ? -7.373 24.702 37.357 1.00 18.24 131 ALA B N 1
ATOM 2029 C CA . ALA B 1 121 ? -6.331 23.865 37.950 1.00 18.12 131 ALA B CA 1
ATOM 2030 C C . ALA B 1 121 ? -6.046 24.312 39.388 1.00 19.11 131 ALA B C 1
ATOM 2031 O O . ALA B 1 121 ? -5.922 23.489 40.291 1.00 19.80 131 ALA B O 1
ATOM 2033 N N . LEU B 1 122 ? -5.938 25.619 39.595 1.00 19.05 132 LEU B N 1
ATOM 2034 C CA . LEU B 1 122 ? -5.674 26.152 40.929 1.00 20.26 132 LEU B CA 1
ATOM 2035 C C . LEU B 1 122 ? -6.792 25.743 41.880 1.00 21.35 132 LEU B C 1
ATOM 2036 O O . LEU B 1 122 ? -6.535 25.309 43.008 1.00 23.22 132 LEU B O 1
ATOM 2041 N N . ALA B 1 123 ? -8.032 25.870 41.420 1.00 20.59 133 ALA B N 1
ATOM 2042 C CA . ALA B 1 123 ? -9.183 25.502 42.241 1.00 22.80 133 ALA B CA 1
ATOM 2043 C C . ALA B 1 123 ? -9.208 23.998 42.512 1.00 24.26 133 ALA B C 1
ATOM 2044 O O . ALA B 1 123 ? -9.489 23.567 43.629 1.00 24.85 133 ALA B O 1
ATOM 2046 N N . ALA B 1 124 ? -8.912 23.206 41.488 1.00 24.35 134 ALA B N 1
ATOM 2047 C CA . ALA B 1 124 ? -8.912 21.755 41.622 1.00 26.68 134 ALA B CA 1
ATOM 2048 C C . ALA B 1 124 ? -7.814 21.257 42.559 1.00 27.27 134 ALA B C 1
ATOM 2049 O O . ALA B 1 124 ? -7.978 20.232 43.225 1.00 27.80 134 ALA B O 1
ATOM 2051 N N . LYS B 1 125 ? -6.699 21.981 42.615 1.00 25.40 135 LYS B N 1
ATOM 2052 C CA . LYS B 1 125 ? -5.587 21.599 43.480 1.00 27.06 135 LYS B CA 1
ATOM 2053 C C . LYS B 1 125 ? -5.697 22.238 44.865 1.00 26.75 135 LYS B C 1
ATOM 2054 O O . LYS B 1 125 ? -4.756 22.180 45.658 1.00 27.33 135 LYS B O 1
ATOM 2060 N N . ASN B 1 126 ? -6.851 22.844 45.138 1.00 27.23 136 ASN B N 1
ATOM 2061 C CA . ASN B 1 126 ? -7.128 23.498 46.414 1.00 27.65 136 ASN B CA 1
ATOM 2062 C C . ASN B 1 126 ? -6.044 24.481 46.836 1.00 27.29 136 ASN B C 1
ATOM 2063 O O . ASN B 1 126 ? -5.661 24.538 48.007 1.00 27.57 136 ASN B O 1
ATOM 2068 N N . LEU B 1 127 ? -5.563 25.266 45.877 1.00 24.75 137 LEU B N 1
ATOM 2069 C CA . LEU B 1 127 ? -4.516 26.242 46.138 1.00 22.66 137 LEU B CA 1
ATOM 2070 C C . LEU B 1 127 ? -5.047 27.644 46.407 1.00 23.79 137 LEU B C 1
ATOM 2071 O O . LEU B 1 127 ? -4.272 28.559 46.692 1.00 22.46 137 LEU B O 1
ATOM 2076 N N . LEU B 1 128 ? -6.365 27.806 46.325 1.00 23.89 138 LEU B N 1
ATOM 2077 C CA . LEU B 1 128 ? -6.992 29.105 46.548 1.00 24.51 138 LEU B CA 1
ATOM 2078 C C . LEU B 1 128 ? -7.675 29.210 47.911 1.00 26.46 138 LEU B C 1
ATOM 2079 O O . LEU B 1 128 ? -8.409 28.312 48.321 1.00 25.18 138 LEU B O 1
ATOM 2084 N N . SER B 1 129 ? -7.441 30.318 48.603 1.00 26.19 139 SER B N 1
ATOM 2085 C CA . SER B 1 129 ? -8.057 30.538 49.908 1.00 28.04 139 SER B CA 1
ATOM 2086 C C . SER B 1 129 ? -9.539 30.823 49.717 1.00 29.79 139 SER B C 1
ATOM 2087 O O . SER B 1 129 ? -9.980 31.122 48.608 1.00 29.29 139 SER B O 1
ATOM 2090 N N . GLU B 1 130 ? -10.306 30.726 50.801 1.00 31.87 140 GLU B N 1
ATOM 2091 C CA . GLU B 1 130 ? -11.740 30.982 50.742 1.00 33.89 140 GLU B CA 1
ATOM 2092 C C . GLU B 1 130 ? -11.971 32.376 50.173 1.00 33.03 140 GLU B C 1
ATOM 2093 O O . GLU B 1 130 ? -12.802 32.565 49.285 1.00 34.52 140 GLU B O 1
ATOM 2099 N N . GLN B 1 131 ? -11.227 33.346 50.695 1.00 31.56 141 GLN B N 1
ATOM 2100 C CA . GLN B 1 131 ? -11.302 34.726 50.235 1.00 30.05 141 GLN B CA 1
ATOM 2101 C C . GLN B 1 131 ? -10.119 34.904 49.301 1.00 29.59 141 GLN B C 1
ATOM 2102 O O . GLN B 1 131 ? -9.024 35.249 49.737 1.00 32.81 141 GLN B O 1
ATOM 2108 N N . VAL B 1 132 ? -10.334 34.654 48.018 1.00 25.74 142 VAL B N 1
ATOM 2109 C CA . VAL B 1 132 ? -9.251 34.776 47.060 1.00 23.28 142 VAL B CA 1
ATOM 2110 C C . VAL B 1 132 ? -9.553 35.759 45.947 1.00 21.71 142 VAL B C 1
ATOM 2111 O O . VAL B 1 132 ? -10.711 35.995 45.587 1.00 20.73 142 VAL B O 1
ATOM 2123 N N . VAL B 1 134 ? -8.022 36.632 42.011 1.00 18.63 144 VAL B N 1
ATOM 2124 C CA . VAL B 1 134 ? -7.132 36.207 40.929 1.00 17.61 144 VAL B CA 1
ATOM 2125 C C . VAL B 1 134 ? -7.087 37.326 39.898 1.00 16.93 144 VAL B C 1
ATOM 2126 O O . VAL B 1 134 ? -8.079 37.603 39.219 1.00 17.79 144 VAL B O 1
ATOM 2130 N N . VAL B 1 135 ? -5.931 37.975 39.803 1.00 17.44 145 VAL B N 1
ATOM 2131 C CA . VAL B 1 135 ? -5.729 39.095 38.886 1.00 18.01 145 VAL B CA 1
ATOM 2132 C C . VAL B 1 135 ? -5.072 38.630 37.598 1.00 19.66 145 VAL B C 1
ATOM 2133 O O . VAL B 1 135 ? -3.914 38.196 37.587 1.00 20.76 145 VAL B O 1
ATOM 2137 N N . CYS B 1 136 ? -5.820 38.743 36.512 1.00 18.50 146 CYS B N 1
ATOM 2138 C CA . CYS B 1 136 ? -5.349 38.327 35.203 1.00 19.11 146 CYS B CA 1
ATOM 2139 C C . CYS B 1 136 ? -5.024 39.494 34.285 1.00 21.42 146 CYS B C 1
ATOM 2140 O O . CYS B 1 136 ? -5.790 40.451 34.176 1.00 22.04 146 CYS B O 1
ATOM 2143 N N . GLU B 1 137 ? -3.880 39.403 33.618 1.00 20.96 147 GLU B N 1
ATOM 2144 C CA . GLU B 1 137 ? -3.473 40.440 32.686 1.00 22.69 147 GLU B CA 1
ATOM 2145 C C . GLU B 1 137 ? -3.293 39.750 31.348 1.00 21.12 147 GLU B C 1
ATOM 2146 O O . GLU B 1 137 ? -2.530 38.789 31.229 1.00 22.01 147 GLU B O 1
ATOM 2152 N N . THR B 1 138 ? -4.016 40.231 30.347 1.00 19.42 148 THR B N 1
ATOM 2153 C CA . THR B 1 138 ? -3.959 39.652 29.016 1.00 18.24 148 THR B CA 1
ATOM 2154 C C . THR B 1 138 ? -3.946 40.755 27.974 1.00 19.40 148 THR B C 1
ATOM 2155 O O . THR B 1 138 ? -3.997 41.940 28.303 1.00 17.98 148 THR B O 1
ATOM 2159 N N . ASP B 1 139 ? -3.884 40.344 26.713 1.00 20.63 149 ASP B N 1
ATOM 2160 C CA . ASP B 1 139 ? -3.943 41.289 25.609 1.00 23.44 149 ASP B CA 1
ATOM 2161 C C . ASP B 1 139 ? -5.354 41.864 25.688 1.00 25.79 149 ASP B C 1
ATOM 2162 O O . ASP B 1 139 ? -6.271 41.206 26.178 1.00 24.20 149 ASP B O 1
ATOM 2167 N N . LYS B 1 140 ? -5.514 43.092 25.217 1.00 26.83 150 LYS B N 1
ATOM 2168 C CA . LYS B 1 140 ? -6.802 43.775 25.223 1.00 30.39 150 LYS B CA 1
ATOM 2169 C C . LYS B 1 140 ? -7.890 42.966 24.512 1.00 29.93 150 LYS B C 1
ATOM 2170 O O . LYS B 1 140 ? -9.055 43.000 24.904 1.00 33.21 150 LYS B O 1
ATOM 2176 N N . THR B 1 141 ? -7.495 42.218 23.488 1.00 30.08 151 THR B N 1
ATOM 2177 C CA . THR B 1 141 ? -8.426 41.422 22.686 1.00 31.55 151 THR B CA 1
ATOM 2178 C C . THR B 1 141 ? -8.864 40.066 23.240 1.00 29.24 151 THR B C 1
ATOM 2179 O O . THR B 1 141 ? -9.720 39.406 22.648 1.00 29.36 151 THR B O 1
ATOM 2183 N N . VAL B 1 142 ? -8.284 39.638 24.357 1.00 27.66 152 VAL B N 1
ATOM 2184 C CA . VAL B 1 142 ? -8.639 38.349 24.940 1.00 24.66 152 VAL B CA 1
ATOM 2185 C C . VAL B 1 142 ? -9.958 38.412 25.695 1.00 23.92 152 VAL B C 1
ATOM 2186 O O . VAL B 1 142 ? -10.110 39.199 26.626 1.00 25.08 152 VAL B O 1
ATOM 2190 N N . LEU B 1 143 ? -10.908 37.580 25.287 1.00 23.76 153 LEU B N 1
ATOM 2191 C CA . LEU B 1 143 ? -12.215 37.539 25.928 1.00 24.37 153 LEU B CA 1
ATOM 2192 C C . LEU B 1 143 ? -12.221 36.428 26.970 1.00 24.18 153 LEU B C 1
ATOM 2193 O O . LEU B 1 143 ? -11.802 35.305 26.695 1.00 25.41 153 LEU B O 1
ATOM 2198 N N . LEU B 1 144 ? -12.688 36.746 28.168 1.00 22.66 154 LEU B N 1
ATOM 2199 C CA . LEU B 1 144 ? -12.734 35.764 29.242 1.00 23.01 154 LEU B CA 1
ATOM 2200 C C . LEU B 1 144 ? -14.153 35.605 29.755 1.00 22.92 154 LEU B C 1
ATOM 2201 O O . LEU B 1 144 ? -14.930 36.561 29.750 1.00 23.72 154 LEU B O 1
ATOM 2206 N N . PRO B 1 145 ? -14.509 34.393 30.204 1.00 21.88 155 PRO B N 1
ATOM 2207 C CA . PRO B 1 145 ? -15.850 34.122 30.726 1.00 23.02 155 PRO B CA 1
ATOM 2208 C C . PRO B 1 145 ? -16.100 34.822 32.060 1.00 23.44 155 PRO B C 1
ATOM 2209 O O . PRO B 1 145 ? -15.171 35.071 32.836 1.00 21.98 155 PRO B O 1
ATOM 2213 N N . LYS B 1 146 ? -17.364 35.146 32.312 1.00 24.48 156 LYS B N 1
ATOM 2214 C CA . LYS B 1 146 ? -17.758 35.833 33.533 1.00 25.23 156 LYS B CA 1
ATOM 2215 C C . LYS B 1 146 ? -17.521 34.983 34.772 1.00 24.43 156 LYS B C 1
ATOM 2216 O O . LYS B 1 146 ? -17.309 35.506 35.863 1.00 25.27 156 LYS B O 1
ATOM 2222 N N . GLU B 1 147 ? -17.567 33.668 34.606 1.00 22.46 157 GLU B N 1
ATOM 2223 C CA . GLU B 1 147 ? -17.350 32.772 35.728 1.00 23.37 157 GLU B CA 1
ATOM 2224 C C . GLU B 1 147 ? -16.382 31.659 35.351 1.00 22.19 157 GLU B C 1
ATOM 2225 O O . GLU B 1 147 ? -16.420 31.146 34.234 1.00 20.25 157 GLU B O 1
ATOM 2231 N N . ILE B 1 148 ? -15.511 31.312 36.293 1.00 21.44 158 ILE B N 1
ATOM 2232 C CA . ILE B 1 148 ? -14.528 30.247 36.119 1.00 22.39 158 ILE B CA 1
ATOM 2233 C C . ILE B 1 148 ? -14.462 29.535 37.460 1.00 23.61 158 ILE B C 1
ATOM 2234 O O . ILE B 1 148 ? -14.189 30.161 38.487 1.00 23.26 158 ILE B O 1
ATOM 2239 N N . ALA B 1 149 ? -14.702 28.227 37.455 1.00 25.97 159 ALA B N 1
ATO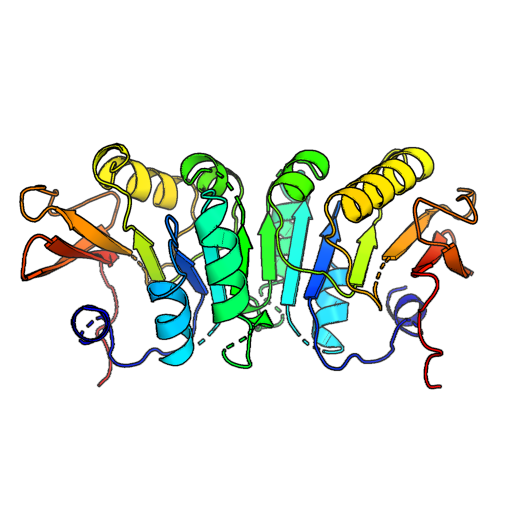M 2240 C CA . ALA B 1 149 ? -14.699 27.458 38.690 1.00 27.40 159 ALA B CA 1
ATOM 2241 C C . ALA B 1 149 ? -15.757 28.112 39.580 1.00 30.15 159 ALA B C 1
ATOM 2242 O O . ALA B 1 149 ? -16.894 28.298 39.152 1.00 32.38 159 ALA B O 1
ATOM 2244 N N . THR B 1 150 ? -15.403 28.468 40.807 1.00 30.31 160 THR B N 1
ATOM 2245 C CA . THR B 1 150 ? -16.384 29.106 41.681 1.00 31.40 160 THR B CA 1
ATOM 2246 C C . THR B 1 150 ? -16.174 30.616 41.707 1.00 29.90 160 THR B C 1
ATOM 2247 O O . THR B 1 150 ? -16.824 31.331 42.468 1.00 32.34 160 THR B O 1
ATOM 2251 N N . LEU B 1 151 ? -15.283 31.100 40.850 1.00 27.75 161 LEU B N 1
ATOM 2252 C CA . LEU B 1 151 ? -14.969 32.524 40.802 1.00 26.50 161 LEU B CA 1
ATOM 2253 C C . LEU B 1 151 ? -15.759 33.323 39.773 1.00 25.01 161 LEU B C 1
ATOM 2254 O O . LEU B 1 151 ? -16.246 32.780 38.783 1.00 26.06 161 LEU B O 1
ATOM 2259 N N . GLY B 1 152 ? -15.873 34.624 40.023 1.00 23.79 162 GLY B N 1
ATOM 2260 C CA . GLY B 1 152 ? -16.588 35.509 39.122 1.00 23.84 162 GLY B CA 1
ATOM 2261 C C . GLY B 1 152 ? -15.840 36.816 38.937 1.00 23.48 162 GLY B C 1
ATOM 2262 O O . GLY B 1 152 ? -15.108 37.253 39.828 1.00 23.42 162 GLY B O 1
ATOM 2263 N N . ILE B 1 153 ? -16.018 37.446 37.782 1.00 24.86 163 ILE B N 1
ATOM 2264 C CA . ILE B 1 153 ? -15.347 38.708 37.503 1.00 24.96 163 ILE B CA 1
ATOM 2265 C C . ILE B 1 153 ? -15.889 39.803 38.408 1.00 27.74 163 ILE B C 1
ATOM 2266 O O . ILE B 1 153 ? -17.097 40.050 38.458 1.00 27.99 163 ILE B O 1
ATOM 2271 N N . TRP B 1 154 ? -14.983 40.443 39.134 1.00 25.38 164 TRP B N 1
ATOM 2272 C CA . TRP B 1 154 ? -15.343 41.525 40.034 1.00 28.18 164 TRP B CA 1
ATOM 2273 C C . TRP B 1 154 ? -15.088 42.851 39.328 1.00 29.75 164 TRP B C 1
ATOM 2274 O O . TRP B 1 154 ? -15.930 43.750 39.346 1.00 30.87 164 TRP B O 1
ATOM 2285 N N . LYS B 1 155 ? -13.923 42.961 38.698 1.00 29.09 165 LYS B N 1
ATOM 2286 C CA . LYS B 1 155 ? -13.540 44.165 37.976 1.00 29.64 165 LYS B CA 1
ATOM 2287 C C . LYS B 1 155 ? -12.831 43.795 36.687 1.00 29.69 165 LYS B C 1
ATOM 2288 O O . LYS B 1 155 ? -12.213 42.737 36.588 1.00 27.96 165 LYS B O 1
ATOM 2294 N N . GLU B 1 156 ? -12.917 44.681 35.705 1.00 30.61 166 GLU B N 1
ATOM 2295 C CA . GLU B 1 156 ? -12.275 44.467 34.421 1.00 33.13 166 GLU B CA 1
ATOM 2296 C C . GLU B 1 156 ? -11.951 45.852 33.883 1.00 34.73 166 GLU B C 1
ATOM 2297 O O . GLU B 1 156 ? -12.841 46.694 33.728 1.00 33.26 166 GLU B O 1
ATOM 2303 N N . LYS B 1 157 ? -10.673 46.095 33.619 1.00 34.40 167 LYS B N 1
ATOM 2304 C CA . LYS B 1 157 ? -10.246 47.395 33.121 1.00 37.81 167 LYS B CA 1
ATOM 2305 C C . LYS B 1 157 ? -9.315 47.246 31.924 1.00 38.46 167 LYS B C 1
ATOM 2306 O O . LYS B 1 157 ? -8.370 46.453 31.946 1.00 36.11 167 LYS B O 1
ATOM 2312 N N . ILE B 1 158 ? -9.592 48.012 30.876 1.00 39.53 168 ILE B N 1
ATOM 2313 C CA . ILE B 1 158 ? -8.785 47.967 29.667 1.00 41.59 168 ILE B CA 1
ATOM 2314 C C . ILE B 1 158 ? -8.045 49.275 29.439 1.00 42.65 168 ILE B C 1
ATOM 2315 O O . ILE B 1 158 ? -8.651 50.276 29.061 1.00 43.60 168 ILE B O 1
ATOM 2320 N N . TYR B 1 159 ? -6.738 49.275 29.678 1.00 43.75 169 TYR B N 1
ATOM 2321 C CA . TYR B 1 159 ? -5.942 50.472 29.442 1.00 44.83 169 TYR B CA 1
ATOM 2322 C C . TYR B 1 159 ? -4.710 50.142 28.617 1.00 43.23 169 TYR B C 1
ATOM 2323 O O . TYR B 1 159 ? -3.897 49.295 28.989 1.00 43.15 169 TYR B O 1
ATOM 2332 N N . GLY B 1 160 ? -4.594 50.817 27.480 1.00 41.87 170 GLY B N 1
ATOM 2333 C CA . GLY B 1 160 ? -3.479 50.582 26.590 1.00 39.82 170 GLY B CA 1
ATOM 2334 C C . GLY B 1 160 ? -3.752 49.344 25.762 1.00 38.41 170 GLY B C 1
ATOM 2335 O O . GLY B 1 160 ? -4.864 49.147 25.266 1.00 38.80 170 GLY B O 1
ATOM 2336 N N . ILE B 1 161 ? -2.741 48.497 25.626 1.00 36.03 171 ILE B N 1
ATOM 2337 C CA . ILE B 1 161 ? -2.871 47.271 24.850 1.00 33.60 171 ILE B CA 1
ATOM 2338 C C . ILE B 1 161 ? -3.172 46.066 25.736 1.00 31.81 171 ILE B C 1
ATOM 2339 O O . ILE B 1 161 ? -3.206 44.937 25.261 1.00 30.31 171 ILE B O 1
ATOM 2344 N N . SER B 1 162 ? -3.395 46.305 27.021 1.00 29.11 172 SER B N 1
ATOM 2345 C CA . SER B 1 162 ? -3.677 45.202 27.927 1.00 29.04 172 SER B CA 1
ATOM 2346 C C . SER B 1 162 ? -5.016 45.344 28.623 1.00 27.87 172 SER B C 1
ATOM 2347 O O . SER B 1 162 ? -5.627 46.411 28.628 1.00 28.14 172 SER B O 1
ATOM 2350 N N . LYS B 1 163 ? -5.468 44.245 29.207 1.00 25.63 173 LYS B N 1
ATOM 2351 C CA . LYS B 1 163 ? -6.714 44.236 29.940 1.00 22.96 173 LYS B CA 1
ATOM 2352 C C . LYS B 1 163 ? -6.457 43.502 31.237 1.00 22.50 173 LYS B C 1
ATOM 2353 O O . LYS B 1 163 ? -5.764 42.484 31.256 1.00 20.84 173 LYS B O 1
ATOM 2359 N N . VAL B 1 164 ? -6.989 44.041 32.325 1.00 20.26 174 VAL B N 1
ATOM 2360 C CA . VAL B 1 164 ? -6.834 43.411 33.620 1.00 21.98 174 VAL B CA 1
ATOM 2361 C C . VAL B 1 164 ? -8.204 42.955 34.076 1.00 22.40 174 VAL B C 1
ATOM 2362 O O . VAL B 1 164 ? -9.142 43.751 34.174 1.00 22.88 174 VAL B O 1
ATOM 2366 N N . THR B 1 165 ? -8.316 41.662 34.339 1.00 20.01 175 THR B N 1
ATOM 2367 C CA . THR B 1 165 ? -9.569 41.089 34.783 1.00 20.22 175 THR B CA 1
ATOM 2368 C C . THR B 1 165 ? -9.344 40.478 36.154 1.00 20.06 175 THR B C 1
ATOM 2369 O O . THR B 1 165 ? -8.425 39.677 36.337 1.00 20.99 175 THR B O 1
ATOM 2373 N N . VAL B 1 166 ? -10.176 40.857 37.118 1.00 18.90 176 VAL B N 1
ATOM 2374 C CA . VAL B 1 166 ? -10.043 40.336 38.472 1.00 20.29 176 VAL B CA 1
ATOM 2375 C C . VAL B 1 166 ? -11.200 39.421 38.893 1.00 21.62 176 VAL B C 1
ATOM 2376 O O . VAL B 1 166 ? -12.359 39.835 38.924 1.00 23.06 176 VAL B O 1
ATOM 2380 N N . TYR B 1 167 ? -10.865 38.174 39.212 1.00 20.39 177 TYR B N 1
ATOM 2381 C CA . TYR B 1 167 ? -11.841 37.173 39.650 1.00 19.77 177 TYR B CA 1
ATOM 2382 C C . TYR B 1 167 ? -11.790 37.024 41.158 1.00 20.99 177 TYR B C 1
ATOM 2383 O O . TYR B 1 167 ? -10.710 37.030 41.749 1.00 20.04 177 TYR B O 1
ATOM 2392 N N . VAL B 1 168 ? -12.956 36.873 41.779 1.00 21.25 178 VAL B N 1
ATOM 2393 C CA . VAL B 1 168 ? -13.024 36.701 43.221 1.00 22.37 178 VAL B CA 1
ATOM 2394 C C . VAL B 1 168 ? -14.042 35.627 43.547 1.00 22.85 178 VAL B C 1
ATOM 2395 O O . VAL B 1 168 ? -14.940 35.345 42.753 1.00 23.09 178 VAL B O 1
ATOM 2399 N N . ASN B 1 169 ? -13.903 35.028 44.720 1.00 23.22 179 ASN B N 1
ATOM 2400 C CA . ASN B 1 169 ? -14.826 33.984 45.145 1.00 26.76 179 ASN B CA 1
ATOM 2401 C C . ASN B 1 169 ? -16.206 34.571 45.420 1.00 28.80 179 ASN B C 1
ATOM 2402 O O . ASN B 1 169 ? -16.341 35.758 45.736 1.00 25.24 179 ASN B O 1
ATOM 2407 N N . GLU B 1 170 ? -17.233 33.737 45.290 1.00 30.73 180 GLU B N 1
ATOM 2408 C CA . GLU B 1 170 ? -18.595 34.171 45.564 1.00 34.06 180 GLU B CA 1
ATOM 2409 C C . GLU B 1 170 ? -18.636 34.468 47.057 1.00 33.08 180 GLU B C 1
ATOM 2410 O O . GLU B 1 170 ? -18.341 33.600 47.874 1.00 35.82 180 GLU B O 1
ATOM 2416 N N . GLY B 1 171 ? -18.987 35.695 47.415 1.00 32.43 181 GLY B N 1
ATOM 2417 C CA . GLY B 1 171 ? -19.032 36.046 48.821 1.00 30.50 181 GLY B CA 1
ATOM 2418 C C . GLY B 1 171 ? -17.750 36.706 49.294 1.00 27.33 181 GLY B C 1
ATOM 2419 O O . GLY B 1 171 ? -17.510 36.831 50.492 1.00 26.90 181 GLY B O 1
ATOM 2420 N N . HIS B 1 172 ? -16.912 37.119 48.351 1.00 25.42 182 HIS B N 1
ATOM 2421 C CA . HIS B 1 172 ? -15.661 37.787 48.691 1.00 24.67 182 HIS B CA 1
ATOM 2422 C C . HIS B 1 172 ? -16.022 39.056 49.466 1.00 24.05 182 HIS B C 1
ATOM 2423 O O . HIS B 1 172 ? -16.901 39.803 49.044 1.00 22.56 182 HIS B O 1
ATOM 2430 N N . HIS B 1 173 ? -15.348 39.293 50.587 1.00 23.60 183 HIS B N 1
ATOM 2431 C CA . HIS B 1 173 ? -15.624 40.472 51.412 1.00 26.27 183 HIS B CA 1
ATOM 2432 C C . HIS B 1 173 ? -15.192 41.758 50.718 1.00 25.58 183 HIS B C 1
ATOM 2433 O O . HIS B 1 173 ? -14.172 41.789 50.037 1.00 24.44 183 HIS B O 1
ATOM 2440 N N . HIS B 1 174 ? -15.961 42.829 50.899 1.00 24.89 184 HIS B N 1
ATOM 2441 C CA . HIS B 1 174 ? -15.613 44.096 50.274 1.00 24.95 184 HIS B CA 1
ATOM 2442 C C . HIS B 1 174 ? -14.246 44.545 50.792 1.00 24.13 184 HIS B C 1
ATOM 2443 O O . HIS B 1 174 ? -13.795 44.095 51.846 1.00 25.90 184 HIS B O 1
ATOM 2450 N N . HIS B 1 175 ? -13.589 45.420 50.045 1.00 24.41 185 HIS B N 1
ATOM 2451 C CA . HIS B 1 175 ? -12.287 45.934 50.448 1.00 27.50 185 HIS B CA 1
ATOM 2452 C C . HIS B 1 175 ? -12.472 47.179 51.312 1.00 27.70 185 HIS B C 1
ATOM 2453 O O . HIS B 1 175 ? -13.226 48.081 50.954 1.00 26.19 185 HIS B O 1
ATOM 2460 N N . HIS B 1 176 ? -11.776 47.220 52.444 1.00 27.66 186 HIS B N 1
ATOM 2461 C CA . HIS B 1 176 ? -11.854 48.354 53.356 1.00 29.66 186 HIS B CA 1
ATOM 2462 C C . HIS B 1 176 ? -10.938 49.454 52.829 1.00 31.31 186 HIS B C 1
ATOM 2463 O O . HIS B 1 176 ? -9.820 49.183 52.395 1.00 31.34 186 HIS B O 1
ATOM 2470 N N . HIS B 1 177 ? -11.411 50.694 52.857 1.00 33.05 187 HIS B N 1
ATOM 2471 C CA . HIS B 1 177 ? -10.603 51.805 52.370 1.00 36.02 187 HIS B CA 1
ATOM 2472 C C . HIS B 1 177 ? -9.717 52.384 53.467 1.00 37.14 187 HIS B C 1
ATOM 2473 O O . HIS B 1 177 ? -9.856 51.936 54.625 1.00 37.31 187 HIS B O 1
#

Radius of gyration: 20.72 Å; Cα contacts (8 Å, |Δi|>4): 605; chains: 2; bounding box: 54×48×51 Å

CATH classification: 3.40.50.150

Nearest PDB structures (foldseek):
  4kdr-assembly1_A  TM=7.452E-01  e=1.710E-06  Escherichia coli K-12
  5dpm-assembly1_A  TM=7.387E-01  e=5.880E-06  Escherichia coli HS
  4kdc-assembly1_A  TM=7.799E-01  e=1.598E-05  Escherichia coli K-12
  1xxl-assembly2_B  TM=7.601E-01  e=1.695E-05  Bacillus subtilis
  1vl5-assembly4_D  TM=7.897E-01  e=3.237E-05  Halalkalibacterium halodurans C-125

B-factor: mean 30.33, std 10.02, range [0.95, 75.21]

Sequence (310 aa):
VRGAIFNIGPYFNGGRVLDLFAGSGGLAIEAVSRGSAAVLVEKNRKAQAIIQDNIITKAENRFTLLKEAERAIDCLTGRFDLVFLDPPYAKETIVATIEALAAKNLLSEQVVVCETDKTVLLPKEIATLGIWKEKIYGISKVTVYVNEGHHHHHHVRGAIFNIGPYFNGGRVLDLFAGSGGLAIEAVSRGSAAVLVEKNRKAQAIIQDNIITKAENRFTLLKEAERAIDCLTGRFDLVFLDPPYAKETIVATIEALAAKNLLSEQVVVCETDKTVLLPKEIATLGIWKEKIYGISKVTVYVNEGHHHHHH

Foldseek 3Di:
DLCVVCVCDVAEADWEEEEECCQLVVNVLNRVVRHAAYEYEHQDPVSVVNNQVVCVNVPVVRYHYHNHLLVVLVVDDAAGAEYEDEDDVQQVCVLVNVLSCVVNNNHDQQHYKYKYFQPDDHDQDHDQWGWDDWDDDDGIIITDIHGPPHDDDDD/DQCVVCVCDVADADWEEEELACQLVSNVLNHVVRHAAYEYEHQDPVSVVNNQVVLVNVPNVRYHYDRHSVVCLVPDDDAGAEYEAEDDAVPDDVQVSVLSNVVRVHHDQWHYKYKYFLPDDDDQDHDQWGWPDWDDDDGMIITDITHDVRDDYDD

Secondary structure (DSSP, 8-state):
-HHHHH---S---S-EEEEET-TT-HHHHHHHHT--EEEEE---HHHHHHHHHHH----GGGEEEE--HHHHHHHB-S-BSEEEE--SSHHHHHHHHHHHHHHTT-B-TT--EEEEETT----SEETTEEEEEEEEETTEEEEEEEETTPPPPP-/-HHHHH---S-----EEEETT-TTSHHHHHHHHT--EEEEE---HHHHHHHHHHH----GGGEEEE--HHHHHHHB-S-BSEEEE---GGG--HHHHHHHHHHTT-B-S---EEEEETT----SEETTEEEEEEEEETTEEEEEEEETTPPPPP-